Protein AF-A0A1S6HS41-F1 (afdb_monomer_lite)

InterPro domains:
  IPR021354 Protein of unknown function DUF2975 [PF11188] (82-193)

Structure (mmCIF, N/CA/C/O backbone):
data_AF-A0A1S6HS41-F1
#
_entry.id   AF-A0A1S6HS41-F1
#
loop_
_atom_site.group_PDB
_atom_site.id
_atom_site.type_symbol
_atom_site.label_atom_id
_atom_site.label_alt_id
_atom_site.label_comp_id
_atom_site.label_asym_id
_atom_site.label_entity_id
_atom_site.label_seq_id
_atom_site.pdbx_PDB_ins_code
_atom_site.Cartn_x
_atom_site.Cartn_y
_atom_site.Cartn_z
_atom_site.occupancy
_atom_site.B_iso_or_equiv
_atom_site.auth_seq_id
_atom_site.auth_comp_id
_atom_site.auth_asym_id
_atom_site.auth_atom_id
_atom_site.pdbx_PDB_model_num
ATOM 1 N N . MET A 1 1 ? -50.203 12.553 51.216 1.00 41.91 1 MET A N 1
ATOM 2 C CA . MET A 1 1 ? -49.899 11.157 50.829 1.00 41.91 1 MET A CA 1
ATOM 3 C C . MET A 1 1 ? -49.682 11.061 49.312 1.00 41.91 1 MET A C 1
ATOM 5 O O . MET A 1 1 ? -50.348 10.277 48.664 1.00 41.91 1 MET A O 1
ATOM 9 N N . PHE A 1 2 ? -48.801 11.893 48.733 1.00 42.94 2 PHE A N 1
ATOM 10 C CA . PHE A 1 2 ? -48.641 12.009 47.266 1.00 42.94 2 PHE A CA 1
ATOM 11 C C . PHE A 1 2 ? -47.224 12.457 46.837 1.00 42.94 2 PHE A C 1
ATOM 13 O O . PHE A 1 2 ? -47.060 13.088 45.806 1.00 42.94 2 PHE A O 1
ATOM 20 N N . PHE A 1 3 ? -46.189 12.183 47.644 1.00 41.31 3 PHE A N 1
ATOM 21 C CA . PHE A 1 3 ? -44.820 12.670 47.373 1.00 41.31 3 PHE A CA 1
ATOM 22 C C . PHE A 1 3 ? -43.744 11.571 47.324 1.00 41.31 3 PHE A C 1
ATOM 24 O O . PHE A 1 3 ? -42.575 11.876 47.128 1.00 41.31 3 PHE A O 1
ATOM 31 N N . TYR A 1 4 ? -44.122 10.297 47.484 1.00 37.91 4 TYR A N 1
ATOM 32 C CA . TYR A 1 4 ? -43.181 9.164 47.457 1.00 37.91 4 TYR A CA 1
ATOM 33 C C . TYR A 1 4 ? -43.157 8.399 46.120 1.00 37.91 4 TYR A C 1
ATOM 35 O O . TYR A 1 4 ? -42.257 7.590 45.916 1.00 37.91 4 TYR A O 1
ATOM 43 N N . ASP A 1 5 ? -44.089 8.668 45.199 1.00 42.47 5 ASP A N 1
ATOM 44 C CA . ASP A 1 5 ? -44.206 7.920 43.934 1.00 42.47 5 ASP A CA 1
ATOM 45 C C . ASP A 1 5 ? -43.316 8.476 42.801 1.00 42.47 5 ASP A C 1
ATOM 47 O O . ASP A 1 5 ? -42.757 7.715 42.013 1.00 42.47 5 ASP A O 1
ATOM 51 N N . GLU A 1 6 ? -43.080 9.793 42.732 1.00 44.09 6 GLU A N 1
ATOM 52 C CA . GLU A 1 6 ? -42.289 10.372 41.626 1.00 44.09 6 GLU A CA 1
ATOM 53 C C . GLU A 1 6 ? -40.775 10.128 41.744 1.00 44.09 6 GLU A C 1
ATOM 55 O O . GLU A 1 6 ? -40.073 10.019 40.735 1.00 44.09 6 GLU A O 1
ATOM 60 N N . MET A 1 7 ? -40.250 9.977 42.964 1.00 44.28 7 MET A N 1
ATOM 61 C CA . MET A 1 7 ? -38.812 9.767 43.173 1.00 44.28 7 MET A CA 1
ATOM 62 C C . MET A 1 7 ? -38.376 8.334 42.812 1.00 44.28 7 MET A C 1
ATOM 64 O O . MET A 1 7 ? -37.245 8.120 42.374 1.00 44.28 7 MET A O 1
ATOM 68 N N . PHE A 1 8 ? -39.288 7.360 42.912 1.00 44.81 8 PHE A N 1
ATOM 69 C CA . PHE A 1 8 ? -39.027 5.962 42.555 1.00 44.81 8 PHE A CA 1
ATOM 70 C C . PHE A 1 8 ? -39.052 5.739 41.033 1.00 44.81 8 PHE A C 1
ATOM 72 O O . PHE A 1 8 ? -38.222 5.007 40.491 1.00 44.81 8 PHE A O 1
ATOM 79 N N . LEU A 1 9 ? -39.940 6.439 40.317 1.00 45.97 9 LEU A N 1
ATOM 80 C CA . LEU A 1 9 ? -40.011 6.402 38.853 1.00 45.97 9 LEU A CA 1
ATOM 81 C C . LEU A 1 9 ? -38.780 7.033 38.184 1.00 45.97 9 LEU A C 1
ATOM 83 O O . LEU A 1 9 ? -38.281 6.491 37.198 1.00 45.97 9 LEU A O 1
ATOM 87 N N . SER A 1 10 ? -38.226 8.115 38.740 1.00 44.38 10 SER A N 1
ATOM 88 C CA . SER A 1 10 ? -37.032 8.763 38.175 1.00 44.38 10 SER A CA 1
ATOM 89 C C . SER A 1 10 ? -35.767 7.888 38.291 1.00 44.38 10 SER A C 1
ATOM 91 O O . SER A 1 10 ? -35.000 7.770 37.332 1.00 44.38 10 SER A O 1
ATOM 93 N N . GLY A 1 11 ? -35.592 7.167 39.408 1.00 43.53 11 GLY A N 1
ATOM 94 C CA . GLY A 1 11 ? -34.482 6.219 39.600 1.00 43.53 11 GLY A CA 1
ATOM 95 C C . GLY A 1 11 ? -34.566 4.969 38.711 1.00 43.53 11 GLY A C 1
ATOM 96 O O . GLY A 1 11 ? -33.551 4.516 38.176 1.00 43.53 11 GLY A O 1
ATOM 97 N N . ILE A 1 12 ? -35.774 4.443 38.477 1.00 49.56 12 ILE A N 1
ATOM 98 C CA . ILE A 1 12 ? -36.000 3.299 37.576 1.00 49.56 12 ILE A CA 1
ATOM 99 C C . ILE A 1 12 ? -35.783 3.704 36.112 1.00 49.56 12 ILE A C 1
ATOM 101 O O . ILE A 1 12 ? -35.170 2.954 35.353 1.00 49.56 12 ILE A O 1
ATOM 105 N N . ILE A 1 13 ? -36.224 4.898 35.705 1.00 49.94 13 ILE A N 1
ATOM 106 C CA . ILE A 1 13 ? -36.037 5.388 34.333 1.00 49.94 13 ILE A CA 1
ATOM 107 C C . ILE A 1 13 ? -34.561 5.718 34.052 1.00 49.94 13 ILE A C 1
ATOM 109 O O . ILE A 1 13 ? -34.109 5.481 32.932 1.00 49.94 13 ILE A O 1
ATOM 113 N N . CYS A 1 14 ? -33.796 6.206 35.037 1.00 48.09 14 CYS A N 1
ATOM 114 C CA . CYS A 1 14 ? -32.356 6.450 34.889 1.00 48.09 14 CYS A CA 1
ATOM 115 C C . CYS A 1 14 ? -31.563 5.131 34.813 1.00 48.09 14 CYS A C 1
ATOM 117 O O . CYS A 1 14 ? -30.829 4.898 33.854 1.00 48.09 14 CYS A O 1
ATOM 119 N N . GLY A 1 15 ? -31.825 4.190 35.731 1.00 46.28 15 GLY A N 1
ATOM 120 C CA . GLY A 1 15 ? -31.170 2.877 35.741 1.00 46.28 15 GLY A CA 1
ATOM 121 C C . GLY A 1 15 ? -31.507 1.989 34.535 1.00 46.28 15 GLY A C 1
ATOM 122 O O . GLY A 1 15 ? -30.698 1.148 34.143 1.00 46.28 15 GLY A O 1
ATOM 123 N N . ASN A 1 16 ? -32.676 2.169 33.913 1.00 51.44 16 ASN A N 1
ATOM 124 C CA . ASN A 1 16 ? -33.044 1.457 32.686 1.00 51.44 16 ASN A CA 1
ATOM 125 C C . ASN A 1 16 ? -32.463 2.130 31.424 1.00 51.44 16 ASN A C 1
ATOM 127 O O . ASN A 1 16 ? -32.160 1.439 30.451 1.00 51.44 16 ASN A O 1
ATOM 131 N N . ARG A 1 17 ? -32.236 3.456 31.451 1.00 51.06 17 ARG A N 1
ATOM 132 C CA . ARG A 1 17 ? -31.523 4.187 30.387 1.00 51.06 17 ARG A CA 1
ATOM 133 C C . ARG A 1 17 ? -30.048 3.806 30.334 1.00 51.06 17 ARG A C 1
ATOM 135 O O . ARG A 1 17 ? -29.565 3.497 29.250 1.00 51.06 17 ARG A O 1
ATOM 142 N N . ASP A 1 18 ? -29.374 3.736 31.480 1.00 54.25 18 ASP A N 1
ATOM 143 C CA . ASP A 1 18 ? -27.968 3.317 31.542 1.00 54.25 18 ASP A CA 1
ATOM 144 C C . ASP A 1 18 ? -27.793 1.850 31.151 1.00 54.25 18 ASP A C 1
ATOM 146 O O . ASP A 1 18 ? -26.916 1.525 30.358 1.00 54.25 18 ASP A O 1
ATOM 150 N N . LYS A 1 19 ? -28.679 0.950 31.596 1.00 55.41 19 LYS A N 1
ATOM 151 C CA . LYS A 1 19 ? -28.649 -0.455 31.152 1.00 55.41 19 LYS A CA 1
ATOM 152 C C . LYS A 1 19 ? -28.914 -0.593 29.653 1.00 55.41 19 LYS A C 1
ATOM 154 O O . LYS A 1 19 ? -28.204 -1.340 28.985 1.00 55.41 19 LYS A O 1
ATOM 159 N N . GLY A 1 20 ? -29.888 0.137 29.109 1.00 58.03 20 GLY A N 1
ATOM 160 C CA . GLY A 1 20 ? -30.163 0.158 27.670 1.00 58.03 20 GLY A CA 1
ATOM 161 C C . GLY A 1 20 ? -28.990 0.707 26.853 1.00 58.03 20 GLY A C 1
ATOM 162 O O . GLY A 1 20 ? -28.635 0.131 25.826 1.00 58.03 20 GLY A O 1
ATOM 163 N N . MET A 1 21 ? -28.340 1.767 27.339 1.00 55.50 21 MET A N 1
ATOM 164 C CA . MET A 1 21 ? -27.176 2.385 26.705 1.00 55.50 21 MET A CA 1
ATOM 165 C C . MET A 1 21 ? -25.939 1.479 26.772 1.00 55.50 21 MET A C 1
ATOM 167 O O . MET A 1 21 ? -25.281 1.276 25.756 1.00 55.50 21 MET A O 1
ATOM 171 N N . ILE A 1 22 ? -25.666 0.846 27.917 1.00 58.38 22 ILE A N 1
ATOM 172 C CA . ILE A 1 22 ? -24.566 -0.117 28.084 1.00 58.38 22 ILE A CA 1
ATOM 173 C C . ILE A 1 22 ? -24.779 -1.350 27.192 1.00 58.38 22 ILE A C 1
ATOM 175 O O . ILE A 1 22 ? -23.841 -1.817 26.547 1.00 58.38 22 ILE A O 1
ATOM 179 N N . VAL A 1 23 ? -26.012 -1.861 27.089 1.00 62.31 23 VAL A N 1
ATOM 180 C CA . VAL A 1 23 ? -26.345 -2.983 26.193 1.00 62.31 23 VAL A CA 1
ATOM 181 C C . VAL A 1 23 ? -26.198 -2.582 24.722 1.00 62.31 23 VAL A C 1
ATOM 183 O O . VAL A 1 23 ? -25.658 -3.359 23.934 1.00 62.31 23 VAL A O 1
ATOM 186 N N . ALA A 1 24 ? -26.608 -1.368 24.345 1.00 61.53 24 ALA A N 1
ATOM 187 C CA . ALA A 1 24 ? -26.434 -0.851 22.989 1.00 61.53 24 ALA A CA 1
ATOM 188 C C . ALA A 1 24 ? -24.951 -0.660 22.617 1.00 61.53 24 ALA A C 1
ATOM 190 O O . ALA A 1 24 ? -24.552 -1.029 21.510 1.00 61.53 24 ALA A O 1
ATOM 191 N N . ILE A 1 25 ? -24.128 -0.155 23.543 1.00 64.81 25 ILE A N 1
ATOM 192 C CA . ILE A 1 25 ? -22.673 -0.003 23.376 1.00 64.81 25 ILE A CA 1
ATOM 193 C C . ILE A 1 25 ? -21.991 -1.373 23.270 1.00 64.81 25 ILE A C 1
ATOM 195 O O . ILE A 1 25 ? -21.150 -1.589 22.400 1.00 64.81 25 ILE A O 1
ATOM 199 N N . ASN A 1 26 ? -22.385 -2.344 24.093 1.00 67.00 26 ASN A N 1
ATOM 200 C CA . ASN A 1 26 ? -21.826 -3.693 24.019 1.00 67.00 26 ASN A CA 1
ATOM 201 C C . ASN A 1 26 ? -22.205 -4.387 22.694 1.00 67.00 26 ASN A C 1
ATOM 203 O O . ASN A 1 26 ? -21.374 -5.017 22.039 1.00 67.00 26 ASN A O 1
ATOM 207 N N . ALA A 1 27 ? -23.446 -4.210 22.230 1.00 70.69 27 ALA A N 1
ATOM 208 C CA . ALA A 1 27 ? -23.896 -4.748 20.950 1.00 70.69 27 ALA A CA 1
ATOM 209 C C . ALA A 1 27 ? -23.183 -4.103 19.746 1.00 70.69 27 ALA A C 1
ATOM 211 O O . ALA A 1 27 ? -22.884 -4.796 18.768 1.00 70.69 27 ALA A O 1
ATOM 212 N N . SER A 1 28 ? -22.893 -2.797 19.789 1.00 69.81 28 SER A N 1
ATOM 213 C CA . SER A 1 28 ? -22.134 -2.118 18.731 1.00 69.81 28 SER A CA 1
ATOM 214 C C . SER A 1 28 ? -20.661 -2.541 18.730 1.00 69.81 28 SER A C 1
ATOM 216 O O . SER A 1 28 ? -20.128 -2.846 17.662 1.00 69.81 28 SER A O 1
ATOM 218 N N . MET A 1 29 ? -20.038 -2.695 19.903 1.00 67.94 29 MET A N 1
ATOM 219 C CA . MET A 1 29 ? -18.685 -3.248 20.042 1.00 67.94 29 MET A CA 1
ATOM 220 C C . MET A 1 29 ? -18.580 -4.674 19.487 1.00 67.94 29 MET A C 1
ATOM 222 O O . MET A 1 29 ? -17.675 -4.966 18.705 1.00 67.94 29 MET A O 1
ATOM 226 N N . GLN A 1 30 ? -19.539 -5.554 19.792 1.00 73.50 30 GLN A N 1
ATOM 227 C CA . GLN A 1 30 ? -19.559 -6.914 19.240 1.00 73.50 30 GLN A CA 1
ATOM 228 C C . GLN A 1 30 ? -19.739 -6.941 17.715 1.00 73.50 30 GLN A C 1
ATOM 230 O O . GLN A 1 30 ? -19.130 -7.769 17.030 1.00 73.50 30 GLN A O 1
ATOM 235 N N . LYS A 1 31 ? -20.553 -6.035 17.157 1.00 76.00 31 LYS A N 1
ATOM 236 C CA . LYS A 1 31 ? -20.687 -5.888 15.698 1.00 76.00 31 LYS A CA 1
ATOM 237 C C . LYS A 1 31 ? -19.374 -5.429 15.062 1.00 76.00 31 LYS A C 1
ATOM 239 O O . LYS A 1 31 ? -18.980 -5.997 14.046 1.00 76.00 31 LYS A O 1
ATOM 244 N N . LEU A 1 32 ? -18.676 -4.471 15.675 1.00 73.31 32 LEU A N 1
ATOM 245 C CA . LEU A 1 32 ? -17.368 -3.991 15.214 1.00 73.31 32 LEU A CA 1
ATOM 246 C C . LEU A 1 32 ? -16.289 -5.084 15.287 1.00 73.31 32 LEU A C 1
ATOM 248 O O . LEU A 1 32 ? -15.494 -5.236 14.363 1.00 73.31 32 LEU A O 1
ATOM 252 N N . MET A 1 33 ? -16.296 -5.915 16.328 1.00 79.06 33 MET A N 1
ATOM 253 C CA . MET A 1 33 ? -15.392 -7.068 16.416 1.00 79.06 33 MET A CA 1
ATOM 254 C C . MET A 1 33 ? -15.630 -8.075 15.280 1.00 79.06 33 MET A C 1
ATOM 256 O O . MET A 1 33 ? -14.676 -8.539 14.649 1.00 79.06 33 MET A O 1
ATOM 260 N N . LYS A 1 34 ? -16.900 -8.385 14.969 1.00 79.44 34 LYS A N 1
ATOM 261 C CA . LYS A 1 34 ? -17.253 -9.273 13.847 1.00 79.44 34 LYS A CA 1
ATOM 262 C C . LYS A 1 34 ? -16.869 -8.674 12.498 1.00 79.44 34 LYS A C 1
ATOM 264 O O . LYS A 1 34 ? -16.306 -9.382 11.664 1.00 79.44 34 LYS A O 1
ATOM 269 N N . ILE A 1 35 ? -17.143 -7.385 12.291 1.00 83.62 35 ILE A N 1
ATOM 270 C CA . ILE A 1 35 ? -16.847 -6.730 11.017 1.00 83.62 35 ILE A CA 1
ATOM 271 C C . ILE A 1 35 ? -15.336 -6.637 10.790 1.00 83.62 35 ILE A C 1
ATOM 273 O O . ILE A 1 35 ? -14.880 -6.924 9.689 1.00 83.62 35 ILE A O 1
ATOM 277 N N . SER A 1 36 ? -14.545 -6.372 11.836 1.00 81.00 36 SER A N 1
ATOM 278 C CA . SER A 1 36 ? -13.080 -6.377 11.752 1.00 81.00 36 SER A CA 1
ATOM 279 C C . SER A 1 36 ? -12.536 -7.732 11.286 1.00 81.00 36 SER A C 1
ATOM 281 O O . SER A 1 36 ? -11.666 -7.798 10.418 1.00 81.00 36 SER A O 1
ATOM 283 N N . GLY A 1 37 ? -13.096 -8.835 11.796 1.00 80.25 37 GLY A N 1
ATOM 284 C CA . GLY A 1 37 ? -12.721 -10.175 11.343 1.00 80.25 37 GLY A CA 1
ATOM 285 C C . GLY A 1 37 ? -13.068 -10.451 9.885 1.00 80.25 37 GLY A C 1
ATOM 286 O O . GLY A 1 37 ? -12.260 -11.040 9.168 1.00 80.25 37 GLY A O 1
ATOM 287 N N . PHE A 1 38 ? -14.225 -9.976 9.427 1.00 86.31 38 PHE A N 1
ATOM 288 C CA 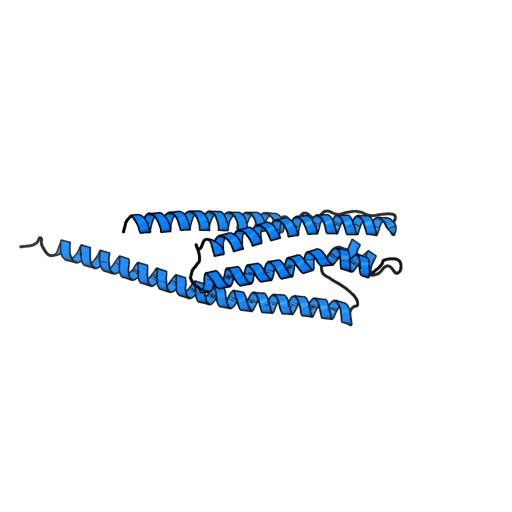. PHE A 1 38 ? -14.597 -10.048 8.016 1.00 86.31 38 PHE A CA 1
ATOM 289 C C . PHE A 1 38 ? -13.629 -9.247 7.135 1.00 86.31 38 PHE A C 1
ATOM 291 O O . PHE A 1 38 ? -13.093 -9.790 6.170 1.00 86.31 38 PHE A O 1
ATOM 298 N N . PHE A 1 39 ? -13.328 -7.998 7.508 1.00 86.06 39 PHE A N 1
ATOM 299 C CA . PHE A 1 39 ? -12.353 -7.160 6.803 1.00 86.06 39 PHE A CA 1
ATOM 300 C C . PHE A 1 39 ? -10.972 -7.812 6.738 1.00 86.06 39 PHE A C 1
ATOM 302 O O . PHE A 1 39 ? -10.299 -7.730 5.715 1.00 86.06 39 PHE A O 1
ATOM 309 N N . ARG A 1 40 ? -10.560 -8.515 7.794 1.00 87.19 40 ARG A N 1
ATOM 310 C CA . ARG A 1 40 ? -9.272 -9.206 7.839 1.00 87.19 40 ARG A CA 1
ATOM 311 C C . ARG A 1 40 ? -9.163 -10.290 6.764 1.00 87.19 40 ARG A C 1
ATOM 313 O O . ARG A 1 40 ? -8.159 -10.344 6.056 1.00 87.19 40 ARG A O 1
ATOM 320 N N . VAL A 1 41 ? -10.197 -11.119 6.621 1.00 88.50 41 VAL A N 1
ATOM 321 C CA . VAL A 1 41 ? -10.264 -12.141 5.563 1.00 88.50 41 VAL A CA 1
ATOM 322 C C . VAL A 1 41 ? -10.371 -11.483 4.192 1.00 88.50 41 VAL A C 1
ATOM 324 O O . VAL A 1 41 ? -9.655 -11.869 3.2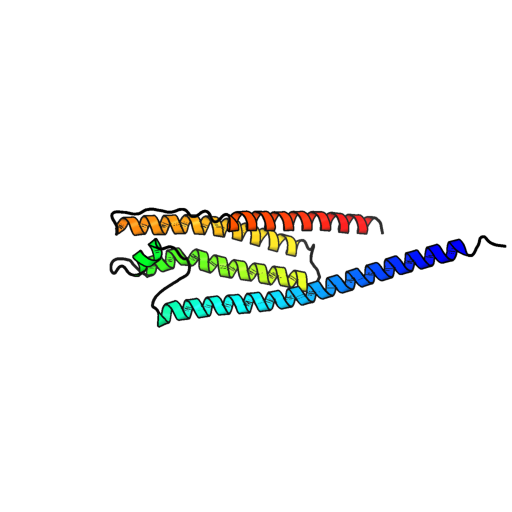74 1.00 88.50 41 VAL A O 1
ATOM 327 N N . LEU A 1 42 ? -11.205 -10.450 4.066 1.00 89.94 42 LEU A N 1
ATOM 328 C CA . LEU A 1 42 ? -11.402 -9.720 2.817 1.00 89.94 42 LEU A CA 1
ATOM 329 C C . LEU A 1 42 ? -10.094 -9.116 2.288 1.00 89.94 42 LEU A C 1
ATOM 331 O O . LEU A 1 42 ? -9.791 -9.275 1.111 1.00 89.94 42 LEU A O 1
ATOM 335 N N . VAL A 1 43 ? -9.279 -8.503 3.152 1.00 88.19 43 VAL A N 1
ATOM 336 C CA . VAL A 1 43 ? -7.958 -7.964 2.785 1.00 88.19 43 VAL A CA 1
ATOM 337 C C . VAL A 1 43 ? -7.022 -9.067 2.285 1.00 88.19 43 VAL A C 1
ATOM 339 O O . VAL A 1 43 ? -6.323 -8.863 1.294 1.00 88.19 43 VAL A O 1
ATOM 342 N N . LEU A 1 44 ? -7.010 -10.242 2.925 1.00 90.06 44 LEU A N 1
ATOM 343 C CA . LEU A 1 44 ? -6.180 -11.367 2.474 1.00 90.06 44 LEU A CA 1
ATOM 344 C C . LEU A 1 44 ? -6.639 -11.907 1.120 1.00 90.06 44 LEU A C 1
ATOM 346 O O . LEU A 1 44 ? -5.804 -12.148 0.255 1.00 90.06 44 LEU A O 1
ATOM 350 N N . VAL A 1 45 ? -7.949 -12.063 0.922 1.00 92.31 45 VAL A N 1
ATOM 351 C CA . VAL A 1 45 ? -8.516 -12.526 -0.352 1.00 92.31 45 VAL A CA 1
ATOM 352 C C . VAL A 1 45 ? -8.226 -11.525 -1.468 1.00 92.31 45 VAL A C 1
ATOM 354 O O . VAL A 1 45 ? -7.770 -11.928 -2.534 1.00 92.31 45 VAL A O 1
ATOM 357 N N . ALA A 1 46 ? -8.419 -10.228 -1.216 1.00 88.62 46 ALA A N 1
ATOM 358 C CA . ALA A 1 46 ? -8.101 -9.174 -2.176 1.00 88.62 46 ALA A CA 1
ATOM 359 C C . ALA A 1 46 ? -6.607 -9.170 -2.532 1.00 88.62 46 ALA A C 1
ATOM 361 O O . ALA A 1 46 ? -6.252 -9.142 -3.707 1.00 88.62 46 ALA A O 1
ATOM 362 N N . THR A 1 47 ? -5.730 -9.288 -1.531 1.00 89.25 47 THR A N 1
ATOM 363 C CA . THR A 1 47 ? -4.279 -9.401 -1.745 1.00 89.25 47 THR A CA 1
ATOM 364 C C . THR A 1 47 ? -3.939 -10.623 -2.593 1.00 89.25 47 THR A C 1
ATOM 366 O O . THR A 1 47 ? -3.186 -10.515 -3.555 1.00 89.25 47 THR A O 1
ATOM 369 N N . ALA A 1 48 ? -4.493 -11.790 -2.257 1.00 90.38 48 ALA A N 1
ATOM 370 C CA . ALA A 1 48 ? -4.246 -13.019 -2.997 1.00 90.38 48 ALA A CA 1
ATOM 371 C C . ALA A 1 48 ? -4.709 -12.892 -4.454 1.00 90.38 48 ALA A C 1
ATOM 373 O O . ALA A 1 48 ? -3.978 -13.290 -5.355 1.00 90.38 48 ALA A O 1
ATOM 374 N N . ALA A 1 49 ? -5.871 -12.278 -4.694 1.00 90.19 49 ALA A N 1
ATOM 375 C CA . ALA A 1 49 ? -6.363 -12.007 -6.040 1.00 90.19 49 ALA A CA 1
ATOM 376 C C . ALA A 1 49 ? -5.409 -11.098 -6.831 1.00 90.19 49 ALA A C 1
ATOM 378 O O . ALA A 1 49 ? -5.108 -11.401 -7.982 1.00 90.19 49 ALA A O 1
ATOM 379 N N . VAL A 1 50 ? -4.879 -10.038 -6.207 1.00 87.19 50 VAL A N 1
ATOM 380 C CA . VAL A 1 50 ? -3.881 -9.147 -6.825 1.00 87.19 50 VAL A CA 1
ATOM 381 C C . VAL A 1 50 ? -2.597 -9.907 -7.161 1.00 87.19 50 VAL A C 1
ATOM 383 O O . VAL A 1 50 ? -2.123 -9.830 -8.289 1.00 87.19 50 VAL A O 1
ATOM 386 N N . VAL A 1 51 ? -2.058 -10.699 -6.230 1.00 88.06 51 VAL A N 1
ATOM 387 C CA . VAL A 1 51 ? -0.839 -11.494 -6.463 1.00 88.06 51 VAL A CA 1
ATOM 388 C C . VAL A 1 51 ? -1.045 -12.524 -7.578 1.00 88.06 51 VAL A C 1
ATOM 390 O O . VAL A 1 51 ? -0.177 -12.678 -8.434 1.00 88.06 51 VAL A O 1
ATOM 393 N N . VAL A 1 52 ? -2.196 -13.202 -7.607 1.00 89.00 52 VAL A N 1
ATOM 394 C CA . VAL A 1 52 ? -2.543 -14.160 -8.670 1.00 89.00 52 VAL A CA 1
ATOM 395 C C . VAL A 1 52 ? -2.678 -13.455 -10.016 1.00 89.00 52 VAL A C 1
ATOM 397 O O . VAL A 1 52 ? -2.146 -13.949 -11.006 1.00 89.00 52 VAL A O 1
ATOM 400 N N . TYR A 1 53 ? -3.337 -12.296 -10.061 1.00 86.75 53 TYR A N 1
ATOM 401 C CA . TYR A 1 53 ? -3.466 -11.495 -11.278 1.00 86.75 53 TYR A CA 1
ATOM 402 C C . TYR A 1 53 ? -2.100 -11.054 -11.814 1.00 86.75 53 TYR A C 1
ATOM 404 O O . TYR A 1 53 ? -1.821 -11.221 -12.999 1.00 86.75 53 TYR A O 1
ATOM 412 N N . LEU A 1 54 ? -1.220 -10.560 -10.942 1.00 82.62 54 LEU A N 1
ATOM 413 C CA . LEU A 1 54 ? 0.133 -10.146 -11.315 1.00 82.62 54 LEU A CA 1
ATOM 414 C C . LEU A 1 54 ? 0.977 -11.327 -11.801 1.00 82.62 54 LEU A C 1
ATOM 416 O O . LEU A 1 54 ? 1.659 -11.215 -12.815 1.00 82.62 54 LEU A O 1
ATOM 420 N N . GLY A 1 55 ? 0.895 -12.472 -11.118 1.00 84.12 55 GLY A N 1
ATOM 421 C CA . GLY A 1 55 ? 1.567 -13.701 -11.538 1.00 84.12 55 GLY A CA 1
ATOM 422 C C . GLY A 1 55 ? 1.057 -14.212 -12.886 1.00 84.12 55 GLY A C 1
ATOM 423 O O . GLY A 1 55 ? 1.853 -14.602 -13.734 1.00 84.12 55 GLY A O 1
ATOM 424 N N . TYR A 1 56 ? -0.256 -14.154 -13.120 1.00 84.88 56 TYR A N 1
ATOM 425 C CA . TYR A 1 56 ? -0.858 -14.495 -14.408 1.00 84.88 56 TYR A CA 1
ATOM 426 C C . TYR A 1 56 ? -0.393 -13.542 -15.516 1.00 84.88 56 TYR A C 1
ATOM 428 O O . TYR A 1 56 ? 0.020 -14.000 -16.578 1.00 84.88 56 TYR A O 1
ATOM 436 N N . SER A 1 57 ? -0.400 -12.232 -15.255 1.00 82.38 57 SER A N 1
ATOM 437 C CA . SER A 1 57 ? 0.081 -11.211 -16.192 1.00 82.38 57 SER A CA 1
ATOM 438 C C . SER A 1 57 ? 1.544 -11.446 -16.572 1.00 82.38 57 SER A C 1
ATOM 440 O O . SER A 1 57 ? 1.884 -11.452 -17.751 1.00 82.38 57 SER A O 1
ATOM 442 N N . TYR A 1 58 ? 2.394 -11.744 -15.590 1.00 81.12 58 TYR A N 1
ATOM 443 C CA . TYR A 1 58 ? 3.806 -12.022 -15.828 1.00 81.12 58 TYR A CA 1
ATOM 444 C C . TYR A 1 58 ? 4.040 -13.328 -16.602 1.00 81.12 58 TYR A C 1
ATOM 446 O O . TYR A 1 58 ? 4.848 -13.358 -17.520 1.00 81.12 58 TYR A O 1
ATOM 454 N N . LEU A 1 59 ? 3.340 -14.415 -16.260 1.00 83.44 59 LEU A N 1
ATOM 455 C CA . LEU A 1 59 ? 3.586 -15.729 -16.869 1.00 83.44 59 LEU A CA 1
ATOM 456 C C . LEU A 1 59 ? 2.930 -15.909 -18.242 1.00 83.44 59 LEU A C 1
ATOM 458 O O . LEU A 1 59 ? 3.447 -16.667 -19.059 1.00 83.44 59 LEU A O 1
ATOM 462 N N . VAL A 1 60 ? 1.776 -15.278 -18.475 1.00 81.25 60 VAL A N 1
ATOM 463 C CA . VAL A 1 60 ? 0.969 -15.491 -19.689 1.00 81.25 60 VAL A CA 1
ATOM 464 C C . VAL A 1 60 ? 1.086 -14.329 -20.666 1.00 81.25 60 VAL A C 1
ATOM 466 O O . VAL A 1 60 ? 1.155 -14.568 -21.868 1.00 81.25 60 VAL A O 1
ATOM 469 N N . LEU A 1 61 ? 1.102 -13.087 -20.170 1.00 74.19 61 LEU A N 1
ATOM 470 C CA . LEU A 1 61 ? 1.212 -11.897 -21.018 1.00 74.19 61 LEU A CA 1
ATOM 471 C C . LEU A 1 61 ? 2.648 -11.370 -21.129 1.00 74.19 61 LEU A C 1
ATOM 473 O O . LEU A 1 61 ? 2.883 -10.485 -21.939 1.00 74.19 61 LEU A O 1
ATOM 477 N N . ASP A 1 62 ? 3.591 -11.900 -20.337 1.00 73.56 62 ASP A N 1
ATOM 478 C CA . ASP A 1 62 ? 4.956 -11.367 -20.199 1.00 73.56 62 ASP A CA 1
ATOM 479 C C . ASP A 1 62 ? 4.952 -9.863 -19.866 1.00 73.56 62 ASP A C 1
ATOM 481 O O . ASP A 1 62 ? 5.900 -9.160 -20.180 1.00 73.56 62 ASP A O 1
ATOM 485 N N . GLU A 1 63 ? 3.887 -9.361 -19.223 1.00 72.00 63 GLU A N 1
ATOM 486 C CA . GLU A 1 63 ? 3.684 -7.955 -18.852 1.00 72.00 63 GLU A CA 1
ATOM 487 C C . GLU A 1 63 ? 3.527 -7.830 -17.330 1.00 72.00 63 GLU A C 1
ATOM 489 O O . GLU A 1 63 ? 2.749 -8.563 -16.713 1.00 72.00 63 GLU A O 1
ATOM 494 N N . ILE A 1 64 ? 4.194 -6.850 -16.709 1.00 67.44 64 ILE A N 1
ATOM 495 C CA . ILE A 1 64 ? 3.950 -6.477 -15.306 1.00 67.44 64 ILE A CA 1
ATOM 496 C C . ILE A 1 64 ? 3.175 -5.161 -15.270 1.00 67.44 64 ILE A C 1
ATOM 498 O O . ILE A 1 64 ? 3.742 -4.079 -15.387 1.00 67.44 64 ILE A O 1
ATOM 502 N N . ARG A 1 65 ? 1.858 -5.255 -15.072 1.00 65.81 65 ARG A N 1
ATOM 503 C CA . ARG A 1 65 ? 0.963 -4.098 -14.928 1.00 65.81 65 ARG A CA 1
ATOM 504 C C . ARG A 1 65 ? 0.766 -3.749 -13.460 1.00 65.81 65 ARG A C 1
ATOM 506 O O . ARG A 1 65 ? -0.269 -4.065 -12.878 1.00 65.81 65 ARG A O 1
ATOM 513 N N . PHE A 1 66 ? 1.788 -3.152 -12.859 1.00 60.88 66 PHE A N 1
ATOM 514 C CA . PHE A 1 66 ? 1.693 -2.630 -11.494 1.00 60.88 66 PHE A CA 1
ATOM 515 C C . PHE A 1 66 ? 1.161 -1.194 -11.450 1.00 60.88 66 PHE A C 1
ATOM 517 O O . PHE A 1 66 ? 0.413 -0.847 -10.544 1.00 60.88 66 PHE A O 1
ATOM 524 N N . GLU A 1 67 ? 1.506 -0.393 -12.458 1.00 58.91 67 GLU A N 1
ATOM 525 C CA . GLU A 1 67 ? 1.046 0.982 -12.642 1.00 58.91 67 GLU A CA 1
ATOM 526 C C . GLU A 1 67 ? 0.651 1.210 -14.101 1.00 58.91 67 GLU A C 1
ATOM 528 O O . GLU A 1 67 ? 1.200 0.599 -15.019 1.00 58.91 67 GLU A O 1
ATOM 533 N N . THR A 1 68 ? -0.277 2.135 -14.330 1.00 60.19 68 THR A N 1
ATOM 534 C CA . THR A 1 68 ? -0.676 2.610 -15.664 1.00 60.19 68 THR A CA 1
ATOM 535 C C . THR A 1 68 ? 0.318 3.626 -16.232 1.00 60.19 68 THR A C 1
ATOM 537 O O . THR A 1 68 ? -0.076 4.580 -16.898 1.00 60.19 68 THR A O 1
ATOM 540 N N . ASN A 1 69 ? 1.611 3.474 -15.945 1.00 66.00 69 ASN A N 1
ATOM 541 C CA . ASN A 1 69 ? 2.619 4.390 -16.452 1.00 66.00 69 ASN A CA 1
ATOM 542 C C . ASN A 1 69 ? 3.035 3.962 -17.866 1.00 66.00 69 ASN A C 1
ATOM 544 O O . ASN A 1 69 ? 3.713 2.949 -18.045 1.00 66.00 69 ASN A O 1
ATOM 548 N N . MET A 1 70 ? 2.631 4.744 -18.871 1.00 71.50 70 MET A N 1
ATOM 549 C CA . MET A 1 70 ? 2.949 4.479 -20.280 1.00 71.50 70 MET A CA 1
ATOM 550 C C . MET A 1 70 ? 4.464 4.365 -20.517 1.00 71.50 70 MET A C 1
ATOM 552 O O . MET A 1 70 ? 4.895 3.468 -21.231 1.00 71.50 70 MET A O 1
ATOM 556 N N . LEU A 1 71 ? 5.279 5.166 -19.814 1.00 73.00 71 LEU A N 1
ATOM 557 C CA . LEU A 1 71 ? 6.746 5.128 -19.912 1.00 73.00 71 LEU A CA 1
ATOM 558 C C . LEU A 1 71 ? 7.328 3.774 -19.479 1.00 73.00 71 LEU A C 1
ATOM 560 O O . LEU A 1 71 ? 8.321 3.314 -20.042 1.00 73.00 71 LEU A O 1
ATOM 564 N N . PHE A 1 72 ? 6.728 3.136 -18.468 1.00 76.62 72 PHE A N 1
ATOM 565 C CA . PHE A 1 72 ? 7.153 1.813 -18.009 1.00 76.62 72 PHE A CA 1
ATOM 566 C C . PHE A 1 72 ? 6.791 0.741 -19.036 1.00 76.62 72 PHE A C 1
ATOM 568 O O . PHE A 1 72 ? 7.604 -0.139 -19.309 1.00 76.62 72 PHE A O 1
ATOM 575 N N . LEU A 1 73 ? 5.595 0.829 -19.627 1.00 77.50 73 LEU A N 1
ATOM 576 C CA . LEU A 1 73 ? 5.136 -0.121 -20.638 1.00 77.50 73 LEU A CA 1
ATOM 577 C C . LEU A 1 73 ? 5.998 -0.059 -21.908 1.00 77.50 73 LEU A C 1
ATOM 579 O O . LEU A 1 73 ? 6.354 -1.110 -22.445 1.00 77.50 73 LEU A O 1
ATOM 583 N N . ASP A 1 74 ? 6.372 1.147 -22.337 1.00 76.88 74 ASP A N 1
ATOM 584 C CA . ASP A 1 74 ? 7.247 1.368 -23.493 1.00 76.88 74 ASP A CA 1
ATOM 585 C C . ASP A 1 74 ? 8.656 0.813 -23.243 1.00 76.88 74 ASP A C 1
ATOM 587 O O . ASP A 1 74 ? 9.212 0.102 -24.081 1.00 76.88 74 ASP A O 1
ATOM 591 N N . LEU A 1 75 ? 9.216 1.057 -22.051 1.00 77.00 75 LEU A N 1
ATOM 592 C CA . LEU A 1 75 ? 10.490 0.466 -21.631 1.00 77.00 75 LEU A CA 1
ATOM 593 C C . LEU A 1 75 ? 10.425 -1.060 -21.538 1.00 77.00 75 LEU A C 1
ATOM 595 O O . LEU A 1 75 ? 11.394 -1.730 -21.876 1.00 77.00 75 LEU A O 1
ATOM 599 N N . TRP A 1 76 ? 9.308 -1.618 -21.078 1.00 78.44 76 TRP A N 1
ATOM 600 C CA . TRP A 1 76 ? 9.152 -3.059 -20.894 1.00 78.44 76 TRP A CA 1
ATOM 601 C C . TRP A 1 76 ? 9.159 -3.833 -22.221 1.00 78.44 76 TRP A C 1
ATOM 603 O O . TRP A 1 76 ? 9.680 -4.946 -22.282 1.00 78.44 76 TRP A O 1
ATOM 613 N N . HIS A 1 77 ? 8.634 -3.226 -23.289 1.00 78.50 77 HIS A N 1
ATOM 614 C CA . HIS A 1 77 ? 8.623 -3.803 -24.637 1.00 78.50 77 HIS A CA 1
ATOM 615 C C . HIS A 1 77 ? 9.883 -3.493 -25.455 1.00 78.50 77 HIS A C 1
ATOM 617 O O . HIS A 1 77 ? 10.036 -4.012 -26.560 1.00 78.50 77 HIS A O 1
ATOM 623 N N . HIS A 1 78 ? 10.794 -2.661 -24.945 1.00 77.62 78 HIS A N 1
ATOM 624 C CA . HIS A 1 78 ? 12.009 -2.321 -25.669 1.00 77.62 78 HIS A CA 1
ATOM 625 C C . HIS A 1 78 ? 13.105 -3.380 -25.460 1.00 77.62 78 HIS A C 1
ATOM 627 O O . HIS A 1 78 ? 13.605 -3.564 -24.353 1.00 77.62 78 HIS A O 1
ATOM 633 N N . ASP A 1 79 ? 13.568 -4.002 -26.553 1.00 70.25 79 ASP A N 1
ATOM 634 C CA . ASP A 1 79 ? 14.626 -5.035 -26.544 1.00 70.25 79 ASP A CA 1
ATOM 635 C C . ASP A 1 79 ? 15.961 -4.610 -25.890 1.00 70.25 79 ASP A C 1
ATOM 637 O O . ASP A 1 79 ? 16.753 -5.460 -25.481 1.00 70.25 79 ASP A O 1
ATOM 641 N N . GLY A 1 80 ? 16.239 -3.304 -25.789 1.00 70.81 80 GLY A N 1
ATOM 642 C CA . GLY A 1 80 ? 17.449 -2.768 -25.154 1.00 70.81 80 GLY A CA 1
ATOM 643 C C . GLY A 1 80 ? 17.340 -2.566 -23.638 1.00 70.81 80 GLY A C 1
ATOM 644 O O . GLY A 1 80 ? 18.357 -2.343 -22.976 1.00 70.81 80 GLY A O 1
ATOM 645 N N . ALA A 1 81 ? 16.132 -2.635 -23.077 1.00 78.31 81 ALA A N 1
ATOM 646 C CA . ALA A 1 81 ? 15.880 -2.389 -21.666 1.00 78.31 81 ALA A CA 1
ATOM 647 C C . ALA A 1 81 ? 16.006 -3.679 -20.843 1.00 78.31 81 ALA A C 1
ATOM 649 O O . ALA A 1 81 ? 15.495 -4.745 -21.187 1.00 78.31 81 ALA A O 1
ATOM 650 N N . SER A 1 82 ? 16.679 -3.590 -19.696 1.00 82.69 82 SER A N 1
ATOM 651 C CA . SER A 1 82 ? 16.840 -4.738 -18.808 1.00 82.69 82 SER A CA 1
ATOM 652 C C . SER A 1 82 ? 15.595 -4.937 -17.948 1.00 82.69 82 SER A C 1
ATOM 654 O O . SER A 1 82 ? 15.315 -4.150 -17.039 1.00 82.69 82 SER A O 1
ATOM 656 N N . ARG A 1 83 ? 14.899 -6.059 -18.161 1.00 81.38 83 ARG A N 1
ATOM 657 C CA . ARG A 1 83 ? 13.740 -6.482 -17.352 1.00 81.38 83 ARG A CA 1
ATOM 658 C C . ARG A 1 83 ? 14.065 -6.577 -15.857 1.00 81.38 83 ARG A C 1
ATOM 660 O O . ARG A 1 83 ? 13.213 -6.303 -15.018 1.00 81.38 83 ARG A O 1
ATOM 667 N N . ALA A 1 84 ? 15.308 -6.921 -15.509 1.00 82.75 84 ALA A N 1
ATOM 668 C CA . ALA A 1 84 ? 15.755 -6.989 -14.118 1.00 82.75 84 ALA A CA 1
ATOM 669 C C . ALA A 1 84 ? 15.785 -5.608 -13.443 1.00 82.75 84 ALA A C 1
ATOM 671 O O . ALA A 1 84 ? 15.413 -5.490 -12.277 1.00 82.75 84 ALA A O 1
ATOM 672 N N . VAL A 1 85 ? 16.183 -4.562 -14.175 1.00 82.75 85 VAL A N 1
ATOM 673 C CA . VAL A 1 85 ? 16.199 -3.181 -13.665 1.00 82.75 85 VAL A CA 1
ATOM 674 C C . VAL A 1 85 ? 14.773 -2.669 -13.484 1.00 82.75 85 VAL A C 1
ATOM 676 O O . VAL A 1 85 ? 14.464 -2.099 -12.442 1.00 82.75 85 VAL A O 1
ATOM 679 N N . LEU A 1 86 ? 13.882 -2.951 -14.438 1.00 81.19 86 LEU A N 1
ATOM 680 C CA . LEU A 1 86 ? 12.462 -2.592 -14.339 1.00 81.19 86 LEU A CA 1
ATOM 681 C C . LEU A 1 86 ? 11.785 -3.273 -13.138 1.00 81.19 86 LEU A C 1
ATOM 683 O O . LEU A 1 86 ? 11.087 -2.618 -12.367 1.00 81.19 86 LEU A O 1
ATOM 687 N N . MET A 1 87 ? 12.062 -4.561 -12.903 1.00 83.19 87 MET A N 1
ATOM 688 C CA . MET A 1 87 ? 11.586 -5.259 -11.703 1.00 83.19 87 MET A CA 1
ATOM 689 C C . MET A 1 87 ? 12.176 -4.680 -10.410 1.00 83.19 87 MET A C 1
ATOM 691 O O . MET A 1 87 ? 11.462 -4.567 -9.416 1.00 83.19 87 MET A O 1
ATOM 695 N N . ALA A 1 88 ? 13.453 -4.287 -10.408 1.00 86.12 88 ALA A N 1
ATOM 696 C CA . ALA A 1 88 ? 14.088 -3.666 -9.246 1.00 86.12 88 ALA A CA 1
ATOM 697 C C . ALA A 1 88 ? 13.487 -2.291 -8.910 1.00 86.12 88 ALA A C 1
ATOM 699 O O . ALA A 1 88 ? 13.374 -1.961 -7.732 1.00 86.12 88 ALA A O 1
ATOM 700 N N . ILE A 1 89 ? 13.065 -1.522 -9.921 1.00 84.88 89 ILE A N 1
ATOM 701 C CA . ILE A 1 89 ? 12.341 -0.255 -9.737 1.00 84.88 89 ILE A CA 1
ATOM 702 C C . ILE A 1 89 ? 10.959 -0.504 -9.112 1.00 84.88 89 ILE A C 1
ATOM 704 O O . ILE A 1 89 ? 10.561 0.251 -8.234 1.00 84.88 89 ILE A O 1
ATOM 708 N N . GLN A 1 90 ? 10.268 -1.582 -9.501 1.00 82.94 90 GLN A N 1
ATOM 709 C CA . GLN A 1 90 ? 8.924 -1.920 -9.010 1.00 82.94 90 GLN A CA 1
ATOM 710 C C . GLN A 1 90 ? 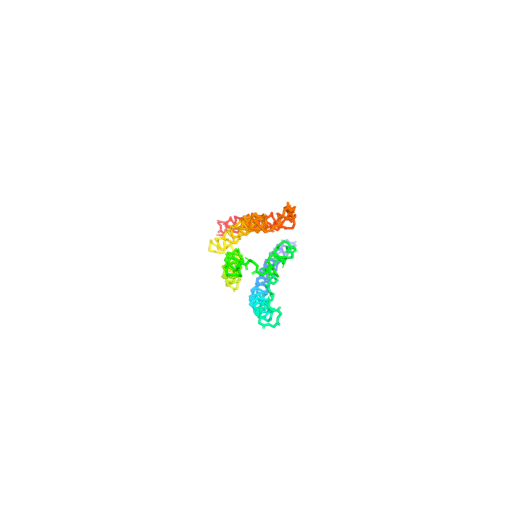8.914 -2.609 -7.629 1.00 82.94 90 GLN A C 1
ATOM 712 O O . GLN A 1 90 ? 7.923 -2.556 -6.895 1.00 82.94 90 GLN A O 1
ATOM 717 N N . ALA A 1 91 ? 10.004 -3.289 -7.261 1.00 86.44 91 ALA A N 1
ATOM 718 C CA . ALA A 1 91 ? 10.085 -4.091 -6.040 1.00 86.44 91 ALA A CA 1
ATOM 719 C C . ALA A 1 91 ? 9.767 -3.317 -4.738 1.00 86.44 91 ALA A C 1
ATOM 721 O O . ALA A 1 91 ? 9.079 -3.880 -3.883 1.00 86.44 91 ALA A O 1
ATOM 722 N N . PRO A 1 92 ? 10.192 -2.051 -4.549 1.00 87.19 92 PRO A N 1
ATOM 723 C CA . PRO A 1 92 ? 9.861 -1.271 -3.359 1.00 87.19 92 PRO A CA 1
ATOM 724 C C . PRO A 1 92 ? 8.356 -1.082 -3.139 1.00 87.19 92 PRO A C 1
ATOM 726 O O . PRO A 1 92 ? 7.906 -1.184 -1.996 1.00 87.19 92 PRO A O 1
ATOM 729 N N . LEU A 1 93 ? 7.566 -0.869 -4.199 1.00 84.19 93 LEU A N 1
ATOM 730 C CA . LEU A 1 93 ? 6.106 -0.756 -4.083 1.00 84.19 93 LEU A CA 1
ATOM 731 C C . LEU A 1 93 ? 5.480 -2.088 -3.660 1.00 84.19 93 LEU A C 1
ATOM 733 O O . LEU A 1 93 ? 4.656 -2.132 -2.748 1.00 84.19 93 LEU A O 1
ATOM 737 N N . LEU A 1 94 ? 5.945 -3.196 -4.241 1.00 85.69 94 LEU A N 1
ATOM 738 C CA . LEU A 1 94 ? 5.535 -4.545 -3.843 1.00 85.69 94 LEU A CA 1
ATOM 739 C C . LEU A 1 94 ? 5.834 -4.834 -2.367 1.00 85.69 94 LEU A C 1
ATOM 741 O O . LEU A 1 94 ? 4.973 -5.319 -1.634 1.00 85.69 94 LEU A O 1
ATOM 745 N N . ILE A 1 95 ? 7.048 -4.520 -1.913 1.00 90.25 95 ILE A N 1
ATOM 746 C CA . ILE A 1 95 ? 7.453 -4.698 -0.514 1.00 90.25 95 ILE A CA 1
ATOM 747 C C . ILE A 1 95 ? 6.561 -3.850 0.399 1.00 90.25 95 ILE A C 1
ATOM 749 O O . ILE A 1 95 ? 6.060 -4.348 1.409 1.00 90.25 95 ILE A O 1
ATOM 753 N N . THR A 1 96 ? 6.319 -2.593 0.027 1.00 88.38 96 THR A N 1
ATOM 754 C CA . THR A 1 96 ? 5.484 -1.663 0.799 1.00 88.38 96 THR A CA 1
ATOM 755 C C . THR A 1 96 ? 4.038 -2.149 0.891 1.00 88.38 96 THR A C 1
ATOM 757 O O . THR A 1 96 ? 3.461 -2.104 1.977 1.00 88.38 96 THR A O 1
ATOM 760 N N . LEU A 1 97 ? 3.487 -2.727 -0.183 1.00 86.75 97 LEU A N 1
ATOM 761 C CA . LEU A 1 97 ? 2.172 -3.375 -0.189 1.00 86.75 97 LEU A CA 1
ATOM 762 C C . LEU A 1 97 ? 2.097 -4.505 0.852 1.00 86.75 97 LEU A C 1
ATOM 764 O O . LEU A 1 97 ? 1.205 -4.500 1.703 1.00 86.75 97 LEU A O 1
ATOM 768 N N . PHE A 1 98 ? 3.044 -5.451 0.839 1.00 90.44 98 PHE A N 1
ATOM 769 C CA . PHE A 1 98 ? 3.054 -6.571 1.792 1.00 90.44 98 PHE A CA 1
ATOM 770 C C . PHE A 1 98 ? 3.225 -6.110 3.241 1.00 90.44 98 PHE A C 1
ATOM 772 O O . PHE A 1 98 ? 2.539 -6.608 4.139 1.00 90.44 98 PHE A O 1
ATOM 779 N N . VAL A 1 99 ? 4.108 -5.137 3.476 1.00 92.75 99 VAL A N 1
ATOM 780 C CA . VAL A 1 99 ? 4.303 -4.543 4.802 1.00 92.75 99 VAL A CA 1
ATOM 781 C C . VAL A 1 99 ? 3.024 -3.828 5.257 1.00 92.75 99 VAL A C 1
ATOM 783 O O . VAL A 1 99 ? 2.592 -4.018 6.395 1.00 92.75 99 VAL A O 1
ATOM 786 N N . GLY A 1 100 ? 2.361 -3.082 4.371 1.00 89.31 100 GLY A N 1
ATOM 787 C CA . GLY A 1 100 ? 1.072 -2.437 4.627 1.00 89.31 100 GLY A CA 1
ATOM 788 C C . GLY A 1 100 ? -0.016 -3.433 5.019 1.00 89.31 100 GLY A C 1
ATOM 789 O O . GLY A 1 100 ? -0.686 -3.251 6.036 1.00 89.31 100 GLY A O 1
ATOM 790 N N . ILE A 1 101 ? -0.138 -4.538 4.280 1.00 89.75 101 ILE A N 1
ATOM 791 C CA . ILE A 1 101 ? -1.086 -5.613 4.596 1.00 89.75 101 ILE A CA 1
ATOM 792 C C . ILE A 1 101 ? -0.772 -6.224 5.959 1.00 89.75 101 ILE A C 1
ATOM 794 O O . ILE A 1 101 ? -1.685 -6.413 6.758 1.00 89.75 101 ILE A O 1
ATOM 798 N N . TYR A 1 102 ? 0.497 -6.495 6.268 1.00 91.94 102 TYR A N 1
ATOM 799 C CA . TYR A 1 102 ? 0.892 -7.032 7.570 1.00 91.94 102 TYR A CA 1
ATOM 800 C C . TYR A 1 102 ? 0.457 -6.121 8.731 1.00 91.94 102 TYR A C 1
ATOM 802 O O . TYR A 1 102 ? -0.170 -6.587 9.689 1.00 91.94 102 TYR A O 1
ATOM 810 N N . TRP A 1 103 ? 0.721 -4.815 8.639 1.00 90.50 103 TRP A N 1
ATOM 811 C CA . TRP A 1 103 ? 0.310 -3.860 9.672 1.00 90.50 103 TRP A CA 1
ATOM 812 C C . TRP A 1 103 ? -1.207 -3.693 9.751 1.00 90.50 103 TRP A C 1
ATOM 814 O O . TRP A 1 103 ? -1.753 -3.597 10.851 1.00 90.50 103 TRP A O 1
ATOM 824 N N . LEU A 1 104 ? -1.905 -3.738 8.615 1.00 88.81 104 LEU A N 1
ATOM 825 C CA . LEU A 1 104 ? -3.364 -3.680 8.568 1.00 88.81 104 LEU A CA 1
ATOM 826 C C . LEU A 1 104 ? -3.999 -4.922 9.210 1.00 88.81 104 LEU A C 1
ATOM 828 O O . LEU A 1 104 ? -4.930 -4.803 10.004 1.00 88.81 104 LEU A O 1
ATOM 832 N N . GLN A 1 105 ? -3.462 -6.113 8.938 1.00 88.88 105 GLN A N 1
ATOM 833 C CA . GLN A 1 105 ? -3.877 -7.364 9.580 1.00 88.88 105 GLN A CA 1
ATOM 834 C C . GLN A 1 105 ? -3.700 -7.293 11.099 1.00 88.88 105 GLN A C 1
ATOM 836 O O . GLN A 1 105 ? -4.590 -7.695 11.854 1.00 88.88 105 GLN A O 1
ATOM 841 N N . ARG A 1 106 ? -2.566 -6.746 11.551 1.00 88.44 106 ARG A N 1
ATOM 842 C CA . ARG A 1 106 ? -2.281 -6.549 12.974 1.00 88.44 106 ARG A CA 1
ATOM 843 C C . ARG A 1 106 ? -3.247 -5.550 13.615 1.00 88.44 106 ARG A C 1
ATOM 845 O O . ARG A 1 106 ? -3.772 -5.834 14.689 1.00 88.44 106 ARG A O 1
ATOM 852 N N . LEU A 1 107 ? -3.548 -4.439 12.941 1.00 87.12 107 LEU A N 1
ATOM 853 C CA . LEU A 1 107 ? -4.529 -3.451 13.400 1.00 87.12 107 LEU A CA 1
ATOM 854 C C . LEU A 1 107 ? -5.924 -4.075 13.559 1.00 87.12 107 LEU A C 1
ATOM 856 O O . LEU A 1 107 ? -6.539 -3.960 14.619 1.00 87.12 107 LEU A O 1
ATOM 860 N N . LEU A 1 108 ? -6.401 -4.792 12.538 1.00 85.75 108 LEU A N 1
ATOM 861 C CA . LEU A 1 108 ? -7.703 -5.463 12.575 1.00 85.75 108 LEU A CA 1
ATOM 862 C C . LEU A 1 108 ? -7.767 -6.505 13.698 1.00 85.75 108 LEU A C 1
ATOM 864 O O . LEU A 1 108 ? -8.797 -6.630 14.363 1.00 85.75 108 LEU A O 1
ATOM 868 N N . SER A 1 109 ? -6.659 -7.196 13.981 1.00 86.19 109 SER A N 1
ATOM 869 C CA . SER A 1 109 ? -6.569 -8.117 15.117 1.00 86.19 109 SER A CA 1
ATOM 870 C C . SER A 1 109 ? -6.775 -7.418 16.468 1.00 86.19 109 SER A C 1
ATOM 872 O O . SER A 1 109 ? -7.438 -7.983 17.336 1.00 86.19 109 SER A O 1
ATOM 874 N N . HIS A 1 110 ? -6.269 -6.195 16.664 1.00 84.56 110 HIS A N 1
ATOM 875 C CA . HIS A 1 110 ? -6.530 -5.428 17.891 1.00 84.56 110 HIS A CA 1
ATOM 876 C C . HIS A 1 110 ? -8.003 -5.011 18.005 1.00 84.56 110 HIS A C 1
ATOM 878 O O . HIS A 1 110 ? -8.595 -5.099 19.082 1.00 84.56 110 HIS A O 1
ATOM 884 N N . PHE A 1 111 ? -8.639 -4.652 16.888 1.00 81.31 111 PHE A N 1
ATOM 885 C CA . PHE A 1 111 ? -10.074 -4.345 16.858 1.00 81.31 111 PHE A CA 1
ATOM 886 C C . PHE A 1 111 ? -10.950 -5.575 17.127 1.00 81.31 111 PHE A C 1
ATOM 888 O O . PHE A 1 111 ? -11.979 -5.464 17.788 1.00 81.31 111 PHE A O 1
ATOM 895 N N . GLN A 1 112 ? -10.530 -6.768 16.691 1.00 79.31 112 GLN A N 1
ATOM 896 C CA . GLN A 1 112 ? -11.204 -8.021 17.053 1.00 79.31 112 GLN A CA 1
ATOM 897 C C . GLN A 1 112 ? -11.151 -8.302 18.559 1.00 79.31 112 GLN A C 1
ATOM 899 O O . GLN A 1 112 ? -12.059 -8.933 19.084 1.00 79.31 112 GLN A O 1
ATOM 904 N N . GLN A 1 113 ? -10.113 -7.845 19.260 1.00 79.25 113 GLN A N 1
ATOM 905 C CA . GLN A 1 113 ? -9.961 -8.031 20.707 1.00 79.25 113 GLN A CA 1
ATOM 906 C C . GLN A 1 113 ? -10.709 -6.966 21.527 1.00 79.25 113 GLN A C 1
ATOM 908 O O . GLN A 1 113 ? -10.601 -6.951 22.750 1.00 79.25 113 GLN A O 1
ATOM 913 N N . GLY A 1 114 ? -11.439 -6.054 20.872 1.00 72.44 114 GLY A N 1
ATOM 914 C CA . GLY A 1 114 ? -12.110 -4.929 21.526 1.00 72.44 114 GLY A CA 1
ATOM 915 C C . GLY A 1 114 ? -11.159 -3.809 21.964 1.00 72.44 114 GLY A C 1
ATOM 916 O O . GLY A 1 114 ? -11.587 -2.853 22.605 1.00 72.44 114 GLY A O 1
ATOM 917 N N . GLN A 1 115 ? -9.872 -3.887 21.606 1.00 73.69 115 GLN A N 1
ATOM 918 C CA . GLN A 1 115 ? -8.853 -2.894 21.956 1.00 73.69 115 GLN A CA 1
ATOM 919 C C . GLN A 1 115 ? -8.803 -1.760 20.924 1.00 73.69 115 GLN A C 1
ATOM 921 O O . GLN A 1 115 ? -7.769 -1.508 20.307 1.00 73.69 115 GLN A O 1
ATOM 926 N N . PHE A 1 116 ? -9.925 -1.067 20.727 1.00 69.12 116 PHE A N 1
ATOM 927 C CA . PHE A 1 116 ? -10.035 0.009 19.734 1.00 69.12 116 PHE A CA 1
ATOM 928 C C . PHE A 1 116 ? -9.124 1.206 20.054 1.00 69.12 116 PHE A C 1
ATOM 930 O O . PHE A 1 116 ? -8.495 1.755 19.152 1.00 69.12 116 PHE A O 1
ATOM 937 N N . PHE A 1 117 ? -8.990 1.553 21.340 1.00 69.69 117 PHE A N 1
ATOM 938 C CA . PHE A 1 117 ? -8.209 2.703 21.825 1.00 69.69 117 PHE A CA 1
ATOM 939 C C . PHE A 1 117 ? -6.895 2.307 22.519 1.00 69.69 117 PHE A C 1
ATOM 941 O O . PHE A 1 117 ? -6.276 3.102 23.234 1.00 69.69 117 PHE A O 1
ATOM 948 N N . GLY A 1 118 ? -6.455 1.058 22.339 1.00 74.06 118 GLY A N 1
ATOM 949 C CA . GLY A 1 118 ? -5.207 0.573 22.922 1.00 74.06 118 GLY A CA 1
ATOM 950 C C . GLY A 1 118 ? -3.987 1.314 22.362 1.00 74.06 118 GLY A C 1
ATOM 951 O O . GLY A 1 118 ? -3.941 1.647 21.178 1.00 74.06 118 GLY A O 1
ATOM 952 N N . ASN A 1 119 ? -2.955 1.522 23.191 1.00 79.06 119 ASN A N 1
ATOM 953 C CA . ASN A 1 119 ? -1.685 2.118 22.743 1.00 79.06 119 ASN A CA 1
ATOM 954 C C . ASN A 1 119 ? -1.081 1.370 21.541 1.00 79.06 119 ASN A C 1
ATOM 956 O O . ASN A 1 119 ? -0.529 1.995 20.638 1.00 79.06 119 ASN A O 1
ATOM 960 N N . GLU A 1 120 ? -1.226 0.045 21.506 1.00 82.06 120 GLU A N 1
ATOM 961 C CA . GLU A 1 120 ? -0.723 -0.796 20.417 1.00 82.06 120 GLU A CA 1
ATOM 962 C C . GLU A 1 120 ? -1.521 -0.624 19.115 1.00 82.06 120 GLU A C 1
ATOM 964 O O . GLU A 1 120 ? -0.926 -0.549 18.039 1.00 82.06 120 GLU A O 1
ATOM 969 N N . ALA A 1 121 ? -2.847 -0.460 19.193 1.00 82.94 121 ALA A N 1
ATOM 970 C CA . ALA A 1 121 ? -3.677 -0.162 18.024 1.00 82.94 121 ALA A CA 1
ATOM 971 C C . ALA A 1 121 ? -3.319 1.211 17.429 1.00 82.94 121 ALA A C 1
ATOM 973 O O . ALA A 1 121 ? -3.167 1.350 16.215 1.00 82.94 121 ALA A O 1
ATOM 974 N N . MET A 1 122 ? -3.083 2.208 18.288 1.00 83.44 122 MET A N 1
ATOM 975 C CA . MET A 1 122 ? -2.689 3.551 17.857 1.00 83.44 122 MET A CA 1
ATOM 976 C C . MET A 1 122 ? -1.298 3.565 17.206 1.00 83.44 122 MET A C 1
ATOM 978 O O . MET A 1 122 ? -1.104 4.216 16.180 1.00 83.44 122 MET A O 1
ATOM 982 N N . ARG A 1 123 ? -0.345 2.784 17.734 1.00 86.69 123 ARG A N 1
ATOM 983 C CA . ARG A 1 123 ? 0.964 2.559 17.094 1.00 86.69 123 ARG A CA 1
ATOM 984 C C . ARG A 1 123 ? 0.830 1.904 15.723 1.00 86.69 123 ARG A C 1
ATOM 986 O O . ARG A 1 123 ? 1.495 2.344 14.791 1.00 86.69 123 ARG A O 1
ATOM 993 N N . CYS A 1 124 ? -0.030 0.892 15.583 1.00 88.06 124 CYS A N 1
ATOM 994 C CA . CYS A 1 124 ? -0.290 0.264 14.284 1.00 88.06 124 CYS A CA 1
ATOM 995 C C . CYS A 1 124 ? -0.844 1.282 13.276 1.00 88.06 124 CYS A C 1
ATOM 997 O O . CYS A 1 124 ? -0.422 1.294 12.124 1.00 88.06 124 CYS A O 1
ATOM 999 N N . TYR A 1 125 ? -1.728 2.180 13.715 1.00 86.94 125 TYR A N 1
ATOM 1000 C CA . TYR A 1 125 ? -2.273 3.228 12.854 1.00 86.94 125 TYR A CA 1
ATOM 1001 C C . TYR A 1 125 ? -1.200 4.238 12.411 1.00 86.94 125 TYR A C 1
ATOM 1003 O O . TYR A 1 125 ? -1.117 4.576 11.232 1.00 86.94 125 TYR A O 1
ATOM 1011 N N . LEU A 1 126 ? -0.328 4.676 13.326 1.00 88.38 126 LEU A N 1
ATOM 1012 C CA . LEU A 1 126 ? 0.801 5.554 12.992 1.00 88.38 126 LEU A CA 1
ATOM 1013 C C . LEU A 1 126 ? 1.776 4.897 12.006 1.00 88.38 126 LEU A C 1
ATOM 1015 O O . LEU A 1 126 ? 2.262 5.568 11.100 1.00 88.38 126 LEU A O 1
ATOM 1019 N N . TRP A 1 127 ? 2.028 3.592 12.145 1.00 91.50 127 TRP A N 1
ATOM 1020 C CA . TRP A 1 127 ? 2.829 2.836 11.180 1.00 91.50 127 TRP A CA 1
ATOM 1021 C C . TRP A 1 127 ? 2.194 2.805 9.791 1.00 91.50 127 TRP A C 1
ATOM 1023 O O . TRP A 1 127 ? 2.902 2.982 8.805 1.00 91.50 127 TRP A O 1
ATOM 1033 N N . LEU A 1 128 ? 0.871 2.643 9.698 1.00 89.75 128 LEU A N 1
ATOM 1034 C CA . LEU A 1 128 ? 0.159 2.701 8.418 1.00 89.75 128 LEU A CA 1
ATOM 1035 C C . LEU A 1 128 ? 0.225 4.094 7.777 1.00 89.75 128 LEU A C 1
ATOM 1037 O O . LEU A 1 128 ? 0.392 4.191 6.565 1.00 89.75 128 LEU A O 1
ATOM 1041 N N . ILE A 1 129 ? 0.149 5.168 8.570 1.00 90.81 129 ILE A N 1
ATOM 1042 C CA . ILE A 1 129 ? 0.337 6.539 8.065 1.00 90.81 129 ILE A CA 1
ATOM 1043 C C . ILE A 1 129 ? 1.756 6.716 7.523 1.00 90.81 129 ILE A C 1
ATOM 1045 O O . ILE A 1 129 ? 1.927 7.219 6.417 1.00 90.81 129 ILE A O 1
ATOM 1049 N N . TRP A 1 130 ? 2.770 6.272 8.270 1.00 92.25 130 TRP A N 1
ATOM 1050 C CA . TRP A 1 130 ? 4.160 6.323 7.814 1.00 92.25 130 TRP A CA 1
ATOM 1051 C C . TRP A 1 130 ? 4.382 5.523 6.536 1.00 92.25 130 TRP A C 1
ATOM 1053 O O . TRP A 1 130 ? 5.067 6.001 5.636 1.00 92.25 130 TRP A O 1
ATOM 1063 N N . LEU A 1 131 ? 3.769 4.345 6.427 1.00 90.81 131 LEU A N 1
ATOM 1064 C CA . LEU A 1 131 ? 3.797 3.564 5.196 1.00 90.81 131 LEU A CA 1
ATOM 1065 C C . LEU A 1 131 ? 3.130 4.305 4.045 1.00 90.81 131 LEU A C 1
ATOM 1067 O O . LEU A 1 131 ? 3.661 4.256 2.948 1.00 90.81 131 LEU A O 1
ATOM 1071 N N . LYS A 1 132 ? 2.034 5.038 4.276 1.00 89.44 132 LYS A N 1
ATOM 1072 C CA . LYS A 1 132 ? 1.398 5.830 3.215 1.00 89.44 132 LYS A CA 1
ATOM 1073 C C . LYS A 1 132 ? 2.245 7.029 2.780 1.00 89.44 132 LYS A C 1
ATOM 1075 O O . LYS A 1 132 ? 2.277 7.353 1.600 1.00 89.44 132 LYS A O 1
ATOM 1080 N N . VAL A 1 133 ? 2.959 7.671 3.706 1.00 91.38 133 VAL A N 1
ATOM 1081 C CA . VAL A 1 133 ? 3.957 8.698 3.356 1.00 91.38 133 VAL A CA 1
ATOM 1082 C C . VAL A 1 133 ? 5.076 8.083 2.516 1.00 91.38 133 VAL A C 1
ATOM 1084 O O . VAL A 1 133 ? 5.448 8.644 1.490 1.00 91.38 133 VAL A O 1
ATOM 1087 N N . LEU A 1 134 ? 5.597 6.927 2.938 1.00 91.62 134 LEU A N 1
ATOM 1088 C CA . LEU A 1 134 ? 6.644 6.204 2.218 1.00 91.62 134 LEU A CA 1
ATOM 1089 C C . LEU A 1 134 ? 6.180 5.796 0.813 1.00 91.62 134 LEU A C 1
ATOM 1091 O O . LEU A 1 134 ? 6.929 5.982 -0.133 1.00 91.62 134 LEU A O 1
ATOM 1095 N N . ASP A 1 135 ? 4.954 5.292 0.687 1.00 88.75 135 ASP A N 1
ATOM 1096 C CA . ASP A 1 135 ? 4.297 4.905 -0.567 1.00 88.75 135 ASP A CA 1
ATOM 1097 C C . ASP A 1 135 ? 4.299 6.064 -1.575 1.00 88.75 135 ASP A C 1
ATOM 1099 O O . ASP A 1 135 ? 4.830 5.916 -2.669 1.00 88.75 135 ASP A O 1
ATOM 1103 N N . ILE A 1 136 ? 3.863 7.259 -1.155 1.00 87.88 136 ILE A N 1
ATOM 1104 C CA . ILE A 1 136 ? 3.885 8.473 -1.993 1.00 87.88 136 ILE A CA 1
ATOM 1105 C C . ILE A 1 136 ? 5.317 8.842 -2.413 1.00 87.88 136 ILE A C 1
ATOM 1107 O O . ILE A 1 136 ? 5.566 9.227 -3.554 1.00 87.88 136 ILE A O 1
ATOM 1111 N N . VAL A 1 137 ? 6.285 8.748 -1.495 1.00 89.69 137 VAL A N 1
ATOM 1112 C CA . VAL A 1 137 ? 7.691 9.045 -1.817 1.00 89.69 137 VAL A CA 1
ATOM 1113 C C . VAL A 1 137 ? 8.245 8.030 -2.817 1.00 89.69 137 VAL A C 1
ATOM 1115 O O . VAL A 1 137 ? 8.943 8.420 -3.752 1.00 89.69 137 VAL A O 1
ATOM 1118 N N . LEU A 1 138 ? 7.938 6.744 -2.639 1.00 88.56 138 LEU A N 1
ATOM 1119 C CA . LEU A 1 138 ? 8.372 5.676 -3.534 1.00 88.56 138 LEU A CA 1
ATOM 1120 C C . LEU A 1 138 ? 7.743 5.809 -4.919 1.00 88.56 138 LEU A C 1
ATOM 1122 O O . LEU A 1 138 ? 8.465 5.649 -5.894 1.00 88.56 138 LEU A O 1
ATOM 1126 N N . GLU A 1 139 ? 6.467 6.174 -5.011 1.00 85.44 139 GLU A N 1
ATOM 1127 C CA . GLU A 1 139 ? 5.767 6.463 -6.268 1.00 85.44 139 GLU A CA 1
ATOM 1128 C C . GLU A 1 139 ? 6.473 7.592 -7.043 1.00 85.44 139 GLU A C 1
ATOM 1130 O O . GLU A 1 139 ? 6.847 7.431 -8.207 1.00 85.44 139 GLU A O 1
ATOM 1135 N N . ILE A 1 140 ? 6.793 8.708 -6.375 1.00 85.56 140 ILE A N 1
ATOM 1136 C CA . ILE A 1 140 ? 7.538 9.825 -6.987 1.00 85.56 140 ILE A CA 1
ATOM 1137 C C . ILE A 1 140 ? 8.927 9.375 -7.459 1.00 85.56 140 ILE A C 1
ATOM 1139 O O . ILE A 1 140 ? 9.340 9.678 -8.584 1.00 85.56 140 ILE A O 1
ATOM 1143 N N . VAL A 1 141 ? 9.665 8.655 -6.607 1.00 87.62 141 VAL A N 1
ATOM 1144 C CA . VAL A 1 141 ? 11.000 8.135 -6.938 1.00 87.62 141 VAL A CA 1
ATOM 1145 C C . VAL A 1 141 ? 10.925 7.158 -8.109 1.00 87.62 141 VAL A C 1
ATOM 1147 O O . VAL A 1 141 ? 11.787 7.204 -8.983 1.00 87.62 141 VAL A O 1
ATOM 1150 N N . GLN A 1 142 ? 9.896 6.318 -8.169 1.00 84.12 142 GLN A N 1
ATOM 1151 C CA . GLN A 1 142 ? 9.671 5.361 -9.242 1.00 84.12 142 GLN A CA 1
ATOM 1152 C C . GLN A 1 142 ? 9.357 6.059 -10.569 1.00 84.12 142 GLN A C 1
ATOM 1154 O O . GLN A 1 142 ? 9.966 5.714 -11.585 1.00 84.12 142 GLN A O 1
ATOM 1159 N N . HIS A 1 143 ? 8.486 7.072 -10.581 1.00 83.75 143 HIS A N 1
ATOM 1160 C CA . HIS A 1 143 ? 8.230 7.877 -11.779 1.00 83.75 143 HIS A CA 1
ATOM 1161 C C . HIS A 1 143 ? 9.506 8.555 -12.290 1.00 83.75 143 HIS A C 1
ATOM 1163 O O . HIS A 1 143 ? 9.796 8.514 -13.488 1.00 83.75 143 HIS A O 1
ATOM 1169 N N . LEU A 1 144 ? 10.309 9.124 -11.386 1.00 84.25 144 LEU A N 1
ATOM 1170 C CA . LEU A 1 144 ? 11.594 9.741 -11.723 1.00 84.25 144 LEU A CA 1
ATOM 1171 C C . LEU A 1 144 ? 12.614 8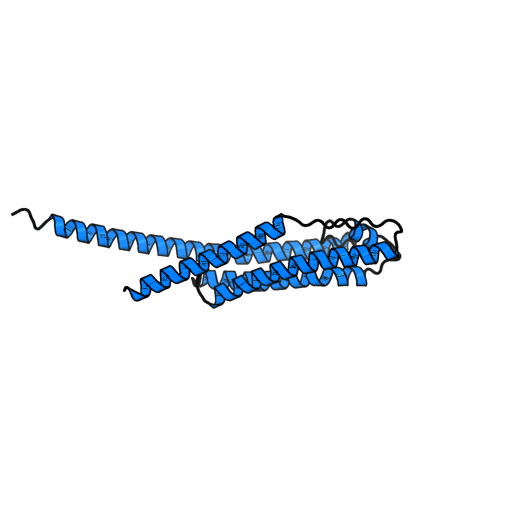.720 -12.236 1.00 84.25 144 LEU A C 1
ATOM 1173 O O . LEU A 1 144 ? 13.267 8.974 -13.246 1.00 84.25 144 LEU A O 1
ATOM 1177 N N . ALA A 1 145 ? 12.748 7.570 -11.573 1.00 85.19 145 ALA A N 1
ATOM 1178 C CA . ALA A 1 145 ? 13.671 6.508 -11.965 1.00 85.19 145 ALA A CA 1
ATOM 1179 C C . ALA A 1 145 ? 13.303 5.932 -13.338 1.00 85.19 145 ALA A C 1
ATOM 1181 O O . ALA A 1 145 ? 14.171 5.783 -14.196 1.00 85.19 145 ALA A O 1
ATOM 1182 N N . THR A 1 146 ? 12.011 5.689 -13.568 1.00 83.62 146 T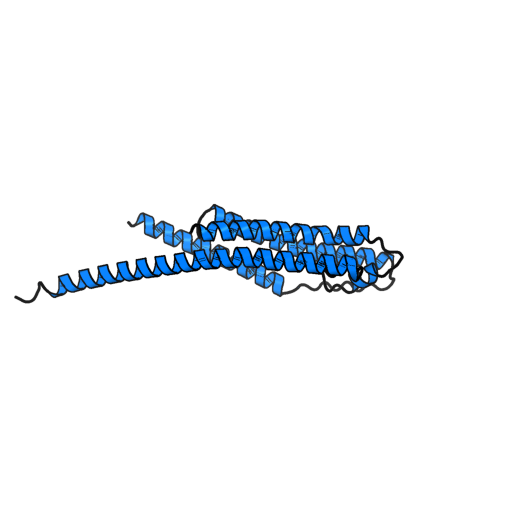HR A N 1
ATOM 1183 C CA . THR A 1 146 ? 11.484 5.215 -14.853 1.00 83.62 146 THR A CA 1
ATOM 1184 C C . THR A 1 146 ? 11.703 6.258 -15.944 1.00 83.62 146 THR A C 1
ATOM 1186 O O . THR A 1 146 ? 12.208 5.923 -17.008 1.00 83.62 146 THR A O 1
ATOM 1189 N N . GLY A 1 147 ? 11.415 7.537 -15.678 1.00 82.62 147 GLY A N 1
ATOM 1190 C CA . GLY A 1 147 ? 11.655 8.623 -16.630 1.00 82.62 147 GLY A CA 1
ATOM 1191 C C . GLY A 1 147 ? 13.139 8.827 -16.954 1.00 82.62 147 GLY A C 1
ATOM 1192 O O . GLY A 1 147 ? 13.503 9.025 -18.112 1.00 82.62 147 GLY A O 1
ATOM 1193 N N . TYR A 1 148 ? 14.020 8.726 -15.955 1.00 82.81 148 TYR A N 1
ATOM 1194 C CA . TYR A 1 148 ? 15.467 8.796 -16.164 1.00 82.81 148 TYR A CA 1
ATOM 1195 C C . TYR A 1 148 ? 15.970 7.623 -17.013 1.00 82.81 148 TYR A C 1
ATOM 1197 O O . TYR A 1 148 ? 16.753 7.830 -17.939 1.00 82.81 148 TYR A O 1
ATOM 1205 N N . TYR A 1 149 ? 15.483 6.410 -16.740 1.00 82.12 149 TYR A N 1
ATOM 1206 C CA . TYR A 1 149 ? 15.825 5.221 -17.516 1.00 82.12 149 TYR A CA 1
ATOM 1207 C C . TYR A 1 149 ? 15.277 5.298 -18.949 1.00 82.12 149 TYR A C 1
ATOM 1209 O O . TYR A 1 149 ? 15.991 4.991 -19.896 1.00 82.12 149 TYR A O 1
ATOM 1217 N N . HIS A 1 150 ? 14.057 5.809 -19.133 1.00 82.25 150 HIS A N 1
ATOM 1218 C CA . HIS A 1 150 ? 13.436 6.014 -20.445 1.00 82.25 150 HIS A CA 1
ATOM 1219 C C . HIS A 1 150 ? 14.245 6.984 -21.316 1.00 82.25 150 HIS A C 1
ATOM 1221 O O . HIS A 1 150 ? 14.508 6.705 -22.485 1.00 82.25 150 HIS A O 1
ATOM 1227 N N . LYS A 1 151 ? 14.735 8.083 -20.729 1.00 80.75 151 LYS A N 1
ATOM 1228 C CA . LYS A 1 151 ? 15.574 9.073 -21.422 1.00 80.75 151 LYS A CA 1
ATOM 1229 C C . LYS A 1 151 ? 16.868 8.484 -22.000 1.00 80.75 151 LYS A C 1
ATOM 1231 O O . LYS A 1 151 ? 17.426 9.047 -22.936 1.00 80.75 151 LYS A O 1
ATOM 1236 N N . GLN A 1 152 ? 17.361 7.370 -21.457 1.00 78.12 152 GLN A N 1
ATOM 1237 C CA . GLN A 1 152 ? 18.549 6.696 -21.983 1.00 78.12 152 GLN A CA 1
ATOM 1238 C C . GLN A 1 152 ? 18.297 6.037 -23.351 1.00 78.12 152 GLN A C 1
ATOM 1240 O O . GLN A 1 152 ? 19.242 5.876 -24.121 1.00 78.12 152 GLN A O 1
ATOM 1245 N N . PHE A 1 153 ? 17.047 5.679 -23.655 1.00 73.44 153 PHE A N 1
ATOM 1246 C CA . PHE A 1 153 ? 16.672 4.965 -24.878 1.00 73.44 153 PHE A CA 1
ATOM 1247 C C . PHE A 1 153 ? 15.842 5.815 -25.850 1.00 73.44 153 PHE A C 1
ATOM 1249 O O . PHE A 1 153 ? 15.892 5.575 -27.054 1.00 73.44 153 PHE A O 1
ATOM 1256 N N . PHE A 1 154 ? 15.128 6.835 -25.361 1.00 75.50 154 PHE A N 1
ATOM 1257 C CA . PHE A 1 154 ? 14.230 7.664 -26.170 1.00 75.50 154 PHE A CA 1
ATOM 1258 C C . PHE A 1 154 ? 14.581 9.160 -26.081 1.00 75.50 154 PHE A C 1
ATOM 1260 O O . PHE A 1 154 ? 14.657 9.736 -24.994 1.00 75.50 154 PHE A O 1
ATOM 1267 N N . GLU A 1 155 ? 14.735 9.822 -27.237 1.00 64.06 155 GLU A N 1
ATOM 1268 C CA . GLU A 1 155 ? 15.112 11.247 -27.327 1.00 64.06 155 GLU A CA 1
ATOM 1269 C C . GLU A 1 155 ? 14.023 12.217 -26.837 1.00 64.06 155 GLU A C 1
ATOM 1271 O O . GLU A 1 155 ? 14.313 13.378 -26.542 1.00 64.06 155 GLU A O 1
ATOM 1276 N N . HIS A 1 156 ? 12.764 11.783 -26.750 1.00 58.12 156 HIS A N 1
ATOM 1277 C CA . HIS A 1 156 ? 11.646 12.585 -26.247 1.00 58.12 156 HIS A CA 1
ATOM 1278 C C . HIS A 1 156 ? 11.043 11.884 -25.033 1.00 58.12 156 HIS A C 1
ATOM 1280 O O . HIS A 1 156 ? 10.405 10.846 -25.153 1.00 58.12 156 HIS A O 1
ATOM 1286 N N . THR A 1 157 ? 11.276 12.445 -23.846 1.00 61.16 157 THR A N 1
ATOM 1287 C CA . THR A 1 157 ? 10.711 11.936 -22.592 1.00 61.16 157 THR A CA 1
ATOM 1288 C C . THR A 1 157 ? 9.933 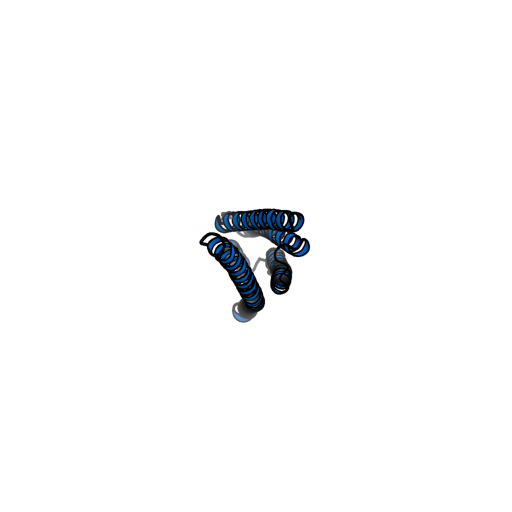13.056 -21.913 1.00 61.16 157 THR A C 1
ATOM 1290 O O . THR A 1 157 ? 10.527 14.008 -21.404 1.00 61.16 157 THR A O 1
ATOM 1293 N N . SER A 1 158 ? 8.606 12.949 -21.905 1.00 58.56 158 SER A N 1
ATOM 1294 C CA . SER A 1 158 ? 7.724 13.776 -21.081 1.00 58.56 158 SER A CA 1
ATOM 1295 C C . SER A 1 158 ? 7.468 13.053 -19.762 1.00 58.56 158 SER A C 1
ATOM 1297 O O . SER A 1 158 ? 6.769 12.045 -19.723 1.00 58.56 158 SER A O 1
ATOM 1299 N N . ILE A 1 159 ? 8.068 13.545 -18.678 1.00 62.31 159 ILE A N 1
ATOM 1300 C CA . ILE A 1 159 ? 7.805 13.026 -17.332 1.00 62.31 159 ILE A CA 1
ATOM 1301 C C . ILE A 1 159 ? 6.540 13.711 -16.822 1.00 62.31 159 ILE A C 1
ATOM 1303 O O . ILE A 1 159 ? 6.582 14.862 -16.387 1.00 62.31 159 ILE A O 1
ATOM 1307 N N . GLU A 1 160 ? 5.413 13.014 -16.892 1.00 58.78 160 GLU A N 1
ATOM 1308 C CA . GLU A 1 160 ? 4.172 13.463 -16.269 1.00 58.78 160 GLU A CA 1
ATOM 1309 C C . GLU A 1 160 ? 4.161 13.009 -14.806 1.00 58.78 160 GLU A C 1
ATOM 1311 O O . GLU A 1 160 ? 3.987 11.833 -14.498 1.00 58.78 160 GLU A O 1
ATOM 1316 N N . LEU A 1 161 ? 4.399 13.948 -13.887 1.00 60.44 161 LEU A N 1
ATOM 1317 C CA . LEU A 1 161 ? 4.226 13.713 -12.455 1.00 60.44 161 LEU A CA 1
ATOM 1318 C C . LEU A 1 161 ? 2.743 13.867 -12.114 1.00 60.44 161 LEU A C 1
ATOM 1320 O O . LEU A 1 161 ? 2.271 14.959 -11.793 1.00 60.44 161 LEU A O 1
ATOM 1324 N N . GLY A 1 162 ? 2.006 12.764 -12.211 1.00 59.88 162 GLY A N 1
ATOM 1325 C CA . GLY A 1 162 ? 0.637 12.681 -11.726 1.00 59.88 162 GLY A CA 1
ATOM 1326 C C . GLY A 1 162 ? 0.625 12.651 -10.203 1.00 59.88 162 GLY A C 1
ATOM 1327 O O . GLY A 1 162 ? 0.720 11.590 -9.605 1.00 59.88 162 GLY A O 1
ATOM 1328 N N . LEU A 1 163 ? 0.510 13.808 -9.548 1.00 62.38 163 LEU A N 1
ATOM 1329 C CA . LEU A 1 163 ? 0.144 13.816 -8.132 1.00 62.38 163 LEU A CA 1
ATOM 1330 C C . LEU A 1 163 ? -1.336 13.456 -8.023 1.00 62.38 163 LEU A C 1
ATOM 1332 O O . LEU A 1 163 ? -2.212 14.304 -8.211 1.00 62.38 163 LEU A O 1
ATOM 1336 N N . GLU A 1 164 ? -1.623 12.194 -7.715 1.00 72.38 164 GLU A N 1
ATOM 1337 C CA . GLU A 1 164 ? -2.989 11.766 -7.457 1.00 72.38 164 GLU A CA 1
ATOM 1338 C C . GLU A 1 164 ? -3.511 12.431 -6.178 1.00 72.38 164 GLU A C 1
ATOM 1340 O O . GLU A 1 164 ? -3.152 12.067 -5.055 1.00 72.38 164 GLU A O 1
ATOM 1345 N N . PHE A 1 165 ? -4.418 13.400 -6.334 1.00 74.19 165 PHE A N 1
ATOM 1346 C CA . PHE A 1 165 ? -5.096 14.051 -5.207 1.00 74.19 165 PHE A CA 1
ATOM 1347 C C . PHE A 1 165 ? -5.720 13.035 -4.236 1.00 74.19 165 PHE A C 1
ATOM 1349 O O . PHE A 1 165 ? -5.749 13.279 -3.028 1.00 74.19 165 PHE A O 1
ATOM 1356 N N . GLY A 1 166 ? -6.147 11.871 -4.741 1.00 79.38 166 GLY A N 1
ATOM 1357 C CA . GLY A 1 166 ? -6.667 10.768 -3.934 1.00 79.38 166 GLY A CA 1
ATOM 1358 C C . GLY A 1 166 ? -5.692 10.280 -2.855 1.00 79.38 166 GLY A C 1
ATOM 1359 O O . GLY A 1 166 ? -6.118 10.031 -1.723 1.00 79.38 166 GLY A O 1
ATOM 1360 N N . ASN A 1 167 ? -4.388 10.223 -3.145 1.00 82.38 167 ASN A N 1
ATOM 1361 C CA . ASN A 1 167 ? -3.368 9.814 -2.175 1.00 82.38 167 ASN A CA 1
ATOM 1362 C C . ASN A 1 167 ? -3.255 10.819 -1.019 1.00 82.38 167 ASN A C 1
ATOM 1364 O O . ASN A 1 167 ? -3.205 10.424 0.150 1.00 82.38 167 ASN A O 1
ATOM 1368 N N . ILE A 1 168 ? -3.320 12.117 -1.328 1.00 83.75 168 ILE A N 1
ATOM 1369 C CA . ILE A 1 168 ? -3.281 13.199 -0.333 1.00 83.75 168 ILE A CA 1
ATOM 1370 C C . ILE A 1 168 ? -4.553 13.190 0.523 1.00 83.75 168 ILE A C 1
ATOM 1372 O O . ILE A 1 168 ? -4.474 13.238 1.752 1.00 83.75 168 ILE A O 1
ATOM 1376 N N . THR A 1 169 ? -5.733 13.085 -0.096 1.00 84.25 169 THR A N 1
ATOM 1377 C CA . THR A 1 169 ? -7.011 13.029 0.633 1.00 84.25 169 THR A CA 1
ATOM 1378 C C . THR A 1 169 ? -7.085 11.808 1.549 1.00 84.25 169 THR A C 1
ATOM 1380 O O . THR A 1 169 ? -7.538 11.927 2.687 1.00 84.25 169 THR A O 1
ATOM 1383 N N . THR A 1 170 ? -6.589 10.652 1.102 1.00 87.81 170 THR A N 1
ATOM 1384 C CA . THR A 1 170 ? -6.536 9.432 1.922 1.00 87.81 170 THR A CA 1
ATOM 1385 C C . THR A 1 170 ? -5.631 9.618 3.137 1.00 87.81 170 THR A C 1
ATOM 1387 O O . THR A 1 170 ? -6.017 9.271 4.252 1.00 87.81 170 THR A O 1
ATOM 1390 N N . LEU A 1 171 ? -4.456 10.223 2.954 1.00 88.81 171 LEU A N 1
ATOM 1391 C CA . LEU A 1 171 ? -3.534 10.513 4.050 1.00 88.81 171 LEU A CA 1
ATOM 1392 C C . LEU A 1 171 ? -4.142 11.489 5.071 1.00 88.81 171 LEU A C 1
ATOM 1394 O O . LEU A 1 171 ? -4.051 11.255 6.278 1.00 88.81 171 LEU A O 1
ATOM 1398 N N . LEU A 1 172 ? -4.823 12.539 4.602 1.00 87.31 172 LEU A N 1
ATOM 1399 C CA . LEU A 1 172 ? -5.562 13.466 5.466 1.00 87.31 172 LEU A CA 1
ATOM 1400 C C . LEU A 1 172 ? -6.679 12.758 6.242 1.00 87.31 172 LEU A C 1
ATOM 1402 O O . LEU A 1 172 ? -6.830 12.986 7.442 1.00 87.31 172 LEU A O 1
ATOM 1406 N N . LEU A 1 173 ? -7.430 11.869 5.588 1.00 89.75 173 LEU A N 1
ATOM 1407 C CA . LEU A 1 173 ? -8.481 11.085 6.233 1.00 89.75 173 LEU A CA 1
ATOM 1408 C C . LEU A 1 173 ? -7.909 10.157 7.314 1.00 89.75 173 LEU A C 1
ATOM 1410 O O . LEU A 1 173 ? -8.461 10.078 8.409 1.00 89.75 173 LEU A O 1
ATOM 1414 N N . MET A 1 174 ? -6.785 9.491 7.046 1.00 88.88 174 MET A N 1
ATOM 1415 C CA . MET A 1 174 ? -6.103 8.650 8.034 1.00 88.88 174 MET A CA 1
ATOM 1416 C C . MET A 1 174 ? -5.641 9.463 9.252 1.00 88.88 174 MET A C 1
ATOM 1418 O O . MET A 1 174 ? -5.855 9.044 10.391 1.00 88.88 174 MET A O 1
ATOM 1422 N N . LEU A 1 175 ? -5.057 10.645 9.036 1.00 88.75 175 LEU A N 1
ATOM 1423 C CA . LEU A 1 175 ? -4.672 11.551 10.124 1.00 88.75 175 LEU A CA 1
ATOM 1424 C C . LEU A 1 175 ? -5.882 12.007 10.945 1.00 88.75 175 LEU A C 1
ATOM 1426 O O . LEU A 1 175 ? -5.828 11.995 12.177 1.00 88.75 175 LEU A O 1
ATOM 1430 N N . LEU A 1 176 ? -6.985 12.353 10.275 1.00 88.31 176 LEU A N 1
ATOM 1431 C CA . LEU A 1 176 ? -8.239 12.717 10.929 1.00 88.31 176 LEU A CA 1
ATOM 1432 C C . LEU A 1 176 ? -8.749 11.575 11.816 1.00 88.31 176 LEU A C 1
ATOM 1434 O O . LEU A 1 176 ? -9.118 11.811 12.964 1.00 88.31 176 LEU A O 1
ATOM 1438 N N . ILE A 1 177 ? -8.720 10.334 11.326 1.00 87.12 177 ILE A N 1
ATOM 1439 C CA . ILE A 1 177 ? -9.147 9.166 12.105 1.00 87.12 177 ILE A CA 1
ATOM 1440 C C . ILE A 1 177 ? -8.270 8.985 13.352 1.00 87.12 177 ILE A C 1
ATOM 1442 O O . ILE A 1 177 ? -8.816 8.773 14.431 1.00 87.12 177 ILE A O 1
ATOM 1446 N N . VAL A 1 178 ? -6.940 9.118 13.263 1.00 85.94 178 VAL A N 1
ATOM 1447 C CA . VAL A 1 178 ? -6.064 9.044 14.456 1.00 85.94 178 VAL A CA 1
ATOM 1448 C C . VAL A 1 178 ? -6.399 10.124 15.467 1.00 85.94 178 VAL A C 1
ATOM 1450 O O . VAL A 1 178 ? -6.447 9.846 16.664 1.00 85.94 178 VAL A O 1
ATOM 1453 N N . TYR A 1 179 ? -6.624 11.349 14.998 1.00 85.31 179 TYR A N 1
ATOM 1454 C CA . TYR A 1 179 ? -6.990 12.454 15.869 1.00 85.31 179 TYR A CA 1
ATOM 1455 C C . TYR A 1 179 ? -8.304 12.166 16.609 1.00 85.31 179 TYR A C 1
ATOM 1457 O O . TYR A 1 179 ? -8.360 12.302 17.830 1.00 85.31 179 TYR A O 1
ATOM 1465 N N . LEU A 1 180 ? -9.323 11.673 15.896 1.00 85.50 180 LEU A N 1
ATOM 1466 C CA . LEU A 1 180 ? -10.600 11.272 16.493 1.00 85.50 180 LEU A CA 1
ATOM 1467 C C . LEU A 1 180 ? -10.436 10.121 17.492 1.00 85.50 180 LEU A C 1
ATOM 1469 O O . LEU A 1 180 ? -11.019 10.164 18.573 1.00 85.50 180 LEU A O 1
ATOM 1473 N N . LEU A 1 181 ? -9.619 9.114 17.169 1.00 82.44 181 LEU A N 1
ATOM 1474 C CA . LEU A 1 181 ? -9.329 7.999 18.076 1.00 82.44 181 LEU A CA 1
ATOM 1475 C C . LEU A 1 181 ? -8.625 8.474 19.349 1.00 82.44 181 LEU A C 1
ATOM 1477 O O . LEU A 1 181 ? -8.932 7.989 20.438 1.00 82.44 181 LEU A O 1
ATOM 1481 N N . LYS A 1 182 ? -7.705 9.435 19.230 1.00 82.56 182 LYS A N 1
ATOM 1482 C CA . LYS A 1 182 ? -7.019 10.026 20.378 1.00 82.56 182 LYS A CA 1
ATOM 1483 C C . LYS A 1 182 ? -7.986 10.820 21.261 1.00 82.56 182 LYS A C 1
ATOM 1485 O O . LYS A 1 182 ? -7.983 10.613 22.469 1.00 82.56 182 LYS A O 1
ATOM 1490 N N . ALA A 1 183 ? -8.843 11.650 20.665 1.00 82.62 183 ALA A N 1
ATOM 1491 C CA . ALA A 1 183 ? -9.857 12.407 21.398 1.00 82.62 183 ALA A CA 1
ATOM 1492 C C . ALA A 1 183 ? -10.857 11.483 22.118 1.00 82.62 183 ALA A C 1
ATOM 1494 O O . ALA A 1 183 ? -11.164 11.682 23.289 1.00 82.62 183 ALA A O 1
ATOM 1495 N N . ALA A 1 184 ? -11.315 10.418 21.454 1.00 80.31 184 ALA A N 1
ATOM 1496 C CA . ALA A 1 184 ? -12.205 9.428 22.062 1.00 80.31 184 ALA A CA 1
ATOM 1497 C C . ALA A 1 184 ? -11.549 8.699 23.247 1.00 80.31 184 ALA A C 1
ATOM 1499 O O . ALA A 1 184 ? -12.203 8.451 24.259 1.00 80.31 184 ALA A O 1
ATOM 1500 N N . LYS A 1 185 ? -10.250 8.396 23.145 1.00 76.75 185 LYS A N 1
ATOM 1501 C CA . LYS A 1 185 ? -9.482 7.787 24.235 1.00 76.75 185 LYS A CA 1
ATOM 1502 C C . LYS A 1 185 ? -9.377 8.704 25.457 1.00 76.75 185 LYS A C 1
ATOM 1504 O O . LYS A 1 185 ? -9.454 8.210 26.577 1.00 76.75 185 LYS A O 1
ATOM 1509 N N . GLU A 1 186 ? -9.184 10.006 25.252 1.00 77.56 186 GLU A N 1
ATOM 1510 C CA . GLU A 1 186 ? -9.143 10.996 26.340 1.00 77.56 186 GLU A CA 1
ATOM 1511 C C . GLU A 1 186 ? -10.498 11.064 27.064 1.00 77.56 186 GLU A C 1
ATOM 1513 O O . GLU A 1 186 ? -10.534 10.973 28.288 1.00 77.56 186 GLU A O 1
ATOM 1518 N N . ILE A 1 187 ? -11.611 11.054 26.321 1.00 72.44 187 ILE A N 1
ATOM 1519 C CA . ILE A 1 187 ? -12.968 11.013 26.895 1.00 72.44 187 ILE A CA 1
ATOM 1520 C C . ILE A 1 187 ? -13.216 9.718 27.693 1.00 72.44 187 ILE A C 1
ATOM 1522 O O . ILE A 1 187 ? -13.809 9.753 28.770 1.00 72.44 187 ILE A O 1
ATOM 1526 N N . GLU A 1 188 ? -12.773 8.558 27.194 1.00 66.69 188 GLU A N 1
ATOM 1527 C CA . GLU A 1 188 ? -12.917 7.284 27.918 1.00 66.69 188 GLU A CA 1
ATOM 1528 C C . GLU A 1 188 ? -12.067 7.242 29.202 1.00 66.69 188 GLU A C 1
ATOM 1530 O O . GLU A 1 188 ? -12.476 6.632 30.192 1.00 66.69 188 GLU A O 1
ATOM 1535 N N . ALA A 1 189 ? -10.892 7.879 29.191 1.00 68.50 189 ALA A N 1
ATOM 1536 C CA . ALA A 1 189 ? -10.014 7.972 30.353 1.00 68.50 189 ALA A CA 1
ATOM 1537 C C . ALA A 1 189 ? -10.605 8.876 31.443 1.00 68.50 189 ALA A C 1
ATOM 1539 O O . ALA A 1 189 ? -10.658 8.451 32.595 1.00 68.50 189 ALA A O 1
ATOM 1540 N N . GLU A 1 190 ? -11.123 10.054 31.080 1.00 58.00 190 GLU A N 1
ATOM 1541 C CA . GLU A 1 190 ? -11.794 10.946 32.035 1.00 58.00 190 GLU A CA 1
ATOM 1542 C C . GLU A 1 190 ? -12.999 10.255 32.679 1.00 58.00 190 GLU A C 1
ATOM 1544 O O . GLU A 1 190 ? -13.136 10.235 33.898 1.00 58.00 190 GLU A O 1
ATOM 1549 N N . ASN A 1 191 ? -13.839 9.588 31.885 1.00 57.62 191 ASN A N 1
ATOM 1550 C CA . ASN A 1 191 ? -15.047 8.946 32.406 1.00 57.62 191 ASN A CA 1
ATOM 1551 C C . ASN A 1 191 ? -14.754 7.741 33.329 1.00 57.62 191 ASN A C 1
ATOM 1553 O O . ASN A 1 191 ? -15.637 7.307 34.060 1.00 57.62 191 ASN A O 1
ATOM 1557 N N . LYS A 1 192 ? -13.529 7.194 33.311 1.00 58.66 192 LYS A N 1
ATOM 1558 C CA . LYS A 1 192 ? -13.068 6.164 34.259 1.00 58.66 192 LYS A CA 1
ATOM 1559 C C . LYS A 1 192 ? -12.490 6.740 35.553 1.00 58.66 192 LYS A C 1
ATOM 1561 O O . LYS A 1 192 ? -12.459 6.012 36.536 1.00 58.66 192 LYS A O 1
ATOM 1566 N N . GLU A 1 193 ? -12.039 7.994 35.568 1.00 57.47 193 GLU A N 1
ATOM 1567 C CA . GLU A 1 193 ? -11.582 8.666 36.797 1.00 57.47 193 GLU A CA 1
ATOM 1568 C C . GLU A 1 193 ? -12.745 9.218 37.639 1.00 57.47 193 GLU A C 1
ATOM 1570 O O . GLU A 1 193 ? -12.580 9.441 38.836 1.00 57.47 193 GLU A O 1
ATOM 1575 N N . PHE A 1 194 ? -13.925 9.407 37.038 1.00 45.97 194 PHE A N 1
ATOM 1576 C CA . PHE A 1 194 ? -15.134 9.883 37.723 1.00 45.97 194 PHE A CA 1
ATOM 1577 C C . PHE A 1 194 ? -16.056 8.768 38.273 1.00 45.97 194 PHE A C 1
ATOM 1579 O O . PHE A 1 194 ? -17.092 9.102 38.855 1.00 45.97 194 PHE A O 1
ATOM 1586 N N . ILE A 1 195 ? -15.710 7.478 38.114 1.00 43.66 195 ILE A N 1
ATOM 1587 C CA . ILE A 1 195 ? -16.436 6.321 38.696 1.00 43.66 195 ILE A CA 1
ATOM 1588 C C . ILE A 1 195 ? -15.675 5.765 39.899 1.00 43.66 195 ILE A C 1
ATOM 1590 O O . ILE A 1 195 ? -14.463 5.499 39.754 1.00 43.66 195 ILE A O 1
#

Organism: NCBI:txid225848

Secondary structure (DSSP, 8-state):
--SSHHHHHHHHHHHHHHHHHHHHHHHHHHHHHHHHHHHHHHHHHHHHHHHHHHHHIIIIIS---SS--HHHHHHHH-TTS-HHHHHHHHHHHHHHHHHHHHHHHHHHHHHHTT-TT-HHHHHHHHHHHHHHHHHHHHHHHHHHHHHHHHHTT-S---------HHHHHHHHHHHHHHHHHHHHHHHHHHHHH--

Radius of gyration: 25.84 Å; chains: 1; bounding box: 68×30×78 Å

Foldseek 3Di:
DPPPPPVVVVVVVVVVVVVVVVVVVVVVLQVQLVVLVVVLVVLVVVVVVVVVVQVCCCPPVVDRPPDPDPLLVVLSPDPPHDPVVSCVLCVVLVVLSVVLSVLSSVLSVCSNVSNLLPPVNLVSLVVNLVSLVVNQVSLQVSLVSSQVSSVVPDVDGDRDPPPPVVSVVVSVVSVVVSVVSVVVNVVVVVVVVVD

pLDDT: mean 76.05, std 14.01, range [37.91, 92.75]

Sequence (195 aa):
MFFYDEMFLSGIICGNRDKGMIVAINASMQKLMKISGFFRVLVLVATAAVVVYLGYSYLVLDEIRFETNMLFLDLWHHDGASRAVLMAIQAPLLITLFVGIYWLQRLLSHFQQGQFFGNEAMRCYLWLIWLKVLDIVLEIVQHLATGYYHKQFFEHTSIELGLEFGNITTLLLMLLIVYLLKAAKEIEAENKEFI